Protein AF-A0A7W9YBC5-F1 (afdb_monomer)

Secondary structure (DSSP, 8-state):
--HHHHHHHHHHHHHHHHHS-GGGTTTHHHHHHHS-GGGSSS-HHHHHHHHHHHHHHHHHHHHHHHT-HHHHHH--SS-SS--SS--HHHHHHHHHHHHHHTTT--HHHHHHHHHHHHHTS--SSPPPGGGSS--GGGHHHHHHHHHHHHHHHHHHHHHHGGG-GGGSGGG----HHHHHHHHHHHHHHHH--S-HHHHHIIIIIIS--S-HHHHHTTS-TTS-HHHHHHHHHHHHHHTGGGPPPP-PPPTTTT--TTTT-GGG--TTSTTTTT-TTHHHHHHHHHHHHHHHHHHHSSS-HHHHHHHHHHHHHHHHHHHHHHHHHHHTS--

Organism: NCBI:txid1737357

Solvent-accessible surface area (backbone atoms only — not comparable to full-atom values): 18270 Å² total; per-residue (Å²): 105,54,63,69,53,46,50,50,52,34,49,42,47,28,51,48,38,53,35,38,46,63,91,82,55,46,57,42,38,66,36,42,75,32,30,32,80,91,48,32,47,31,42,64,58,53,40,36,49,53,40,48,52,33,45,49,53,34,51,27,54,47,31,38,76,76,74,38,58,78,55,18,80,72,63,67,98,66,74,87,77,82,70,95,49,69,45,70,69,58,54,34,38,44,52,32,41,52,61,39,20,68,70,50,45,58,60,54,59,54,37,45,49,30,49,54,63,50,65,80,44,97,65,96,66,81,83,52,60,71,56,54,62,73,48,90,93,43,34,68,69,44,48,61,57,45,51,57,54,45,66,69,45,47,66,62,53,57,63,57,57,58,73,47,52,72,53,17,56,88,46,64,72,68,37,54,67,44,49,54,49,45,52,48,54,53,52,49,60,74,73,44,92,63,60,64,40,60,52,36,12,45,38,31,64,32,44,22,50,39,50,66,67,63,49,56,70,71,54,62,95,85,56,60,62,66,60,44,51,49,56,10,47,55,56,27,59,79,41,50,91,68,41,60,81,90,64,80,69,54,67,45,63,66,36,49,29,44,55,31,45,59,82,42,67,38,70,91,38,85,58,39,54,69,29,81,55,46,69,60,28,51,53,40,14,53,50,22,38,51,53,30,25,74,75,66,77,31,73,41,47,40,49,55,54,48,52,52,50,53,51,52,52,51,54,51,49,54,52,52,52,52,53,53,57,58,65,65,72,80,114

pLDDT: mean 92.35, std 7.17, range [45.19, 98.19]

Foldseek 3Di:
DPPVLLVVLLVLLLLCLAADFCVLCLCVQVLLQLAALVCFLPALQRLLLVLLVLLLVLQLVLCVVQPNNVVSVVDDPDDPHRDNHHDPLSSLSSNLSSVVSNNHDDSNLLNNLQSVVPSVDDDPDDDRSNRSADDPVCNVVSCVVSVVSCVVVVVVVVVVSLVDLLQAPLNDPQAPNNVSVLVVLLVCLLPDPDDLLCSCLVPCFQSRNDHLVSSLVSDDPPDPSVVSSVSSVVVNVVVVVSRDDNDRDDVSSNHTNCQLQQSNADCVDPPNVRGPCSVVSNVSVVVSQVVSCVVQVHSRNPVVVVVVVVVVVVVVVVVVVVVVVVVVVVD

Mean predicted aligned error: 5.27 Å

Sequence (331 aa):
MDKAKIYNRINDVVRMRTVLHPRDWKDESQLMMKRWFDYRFLSPVQATMTFAEHYIAGLRRYVSRNIDIALAEKVSVIKSGVPSTRAAWYTELWRARARTDEIFVPYDLLVDFSFDFASRRKRFWTMRPGQLHASERNREAWWSLFDERVEDVLPVRMKSVADIPHYRAENYLVLPAQDHFRELMMSEIRNEHRPLAHQIADSVFVKRHLTLEQGLALAPPDADLVELAKCAKTRADDRAWETRTVIKLDRADLLPSCFGIAETIDVNRAPCDVCPIVATCRTAAIEAINITVQATGSASPVLDADRKRISTNVANFRRKVSAAATTSSDH

Radius of gyration: 24.83 Å; Cα contacts (8 Å, |Δi|>4): 364; chains: 1; bounding box: 80×50×77 Å

Structure (mmCIF, N/CA/C/O backbone):
data_AF-A0A7W9YBC5-F1
#
_entry.id   AF-A0A7W9YBC5-F1
#
loop_
_atom_site.group_PDB
_atom_site.id
_atom_site.type_symbol
_atom_site.label_atom_id
_atom_site.label_alt_id
_atom_site.label_comp_id
_atom_site.label_asym_id
_atom_site.label_entity_id
_atom_site.label_seq_id
_atom_site.pdbx_PDB_ins_code
_atom_site.Cartn_x
_atom_site.Cartn_y
_atom_site.Cartn_z
_atom_site.occupancy
_atom_site.B_iso_or_equiv
_atom_site.auth_seq_id
_atom_site.auth_comp_id
_atom_site.auth_asym_id
_atom_site.auth_atom_id
_atom_site.pdbx_PDB_model_num
ATOM 1 N N . MET A 1 1 ? 8.350 -20.475 -3.421 1.00 84.94 1 MET A N 1
ATOM 2 C CA . MET A 1 1 ? 7.748 -19.535 -2.464 1.00 84.94 1 MET A CA 1
ATOM 3 C C . MET A 1 1 ? 8.172 -19.981 -1.095 1.00 84.94 1 MET A C 1
ATOM 5 O O . MET A 1 1 ? 7.947 -21.137 -0.744 1.00 84.94 1 MET A O 1
ATOM 9 N N . ASP A 1 2 ? 8.800 -19.081 -0.367 1.00 93.81 2 ASP A N 1
ATOM 10 C CA . ASP A 1 2 ? 9.156 -19.274 1.024 1.00 93.81 2 ASP A CA 1
ATOM 11 C C . ASP A 1 2 ? 7.883 -19.499 1.858 1.00 93.81 2 ASP A C 1
ATOM 13 O O . ASP A 1 2 ? 6.988 -18.649 1.926 1.00 93.81 2 ASP A O 1
ATOM 17 N N . LYS A 1 3 ? 7.791 -20.680 2.479 1.00 94.12 3 LYS A N 1
ATOM 18 C CA . LYS A 1 3 ? 6.634 -21.076 3.288 1.00 94.12 3 LYS A CA 1
ATOM 19 C C . LYS A 1 3 ? 6.486 -20.204 4.533 1.00 94.12 3 LYS A C 1
ATOM 21 O O . LYS A 1 3 ? 5.357 -19.912 4.917 1.00 94.12 3 LYS A O 1
ATOM 26 N N . ALA A 1 4 ? 7.589 -19.755 5.136 1.00 96.12 4 ALA A N 1
ATOM 27 C CA . ALA A 1 4 ? 7.546 -18.923 6.335 1.00 96.12 4 ALA A CA 1
ATOM 28 C C . ALA A 1 4 ? 6.930 -17.550 6.030 1.00 96.12 4 ALA A C 1
ATOM 30 O O . ALA A 1 4 ? 6.108 -17.047 6.795 1.00 96.12 4 ALA A O 1
ATOM 31 N N . LYS A 1 5 ? 7.254 -16.969 4.869 1.00 96.00 5 LYS A N 1
ATOM 32 C CA . LYS A 1 5 ? 6.675 -15.693 4.421 1.00 96.00 5 LYS A CA 1
ATOM 33 C C . LYS A 1 5 ? 5.181 -15.801 4.120 1.00 96.00 5 LYS A C 1
ATOM 35 O O . LYS A 1 5 ? 4.416 -14.929 4.532 1.00 96.00 5 LYS A O 1
ATOM 40 N N . ILE A 1 6 ? 4.749 -16.881 3.461 1.00 96.19 6 ILE A N 1
ATOM 41 C CA . ILE A 1 6 ? 3.316 -17.148 3.249 1.00 96.19 6 ILE A CA 1
ATOM 42 C C . ILE A 1 6 ? 2.602 -17.287 4.597 1.00 96.19 6 ILE A C 1
ATOM 44 O O . ILE A 1 6 ? 1.574 -16.647 4.813 1.00 96.19 6 ILE A O 1
ATOM 48 N N . TYR A 1 7 ? 3.165 -18.073 5.516 1.00 96.94 7 TYR A N 1
ATOM 49 C CA . TYR A 1 7 ? 2.597 -18.267 6.847 1.00 96.94 7 TYR A CA 1
ATOM 50 C C . TYR A 1 7 ? 2.469 -16.942 7.613 1.00 96.94 7 TYR A C 1
ATOM 52 O O . TYR A 1 7 ? 1.434 -16.671 8.218 1.00 96.94 7 TYR A O 1
ATOM 60 N N . ASN A 1 8 ? 3.463 -16.055 7.514 1.00 97.00 8 ASN A N 1
ATOM 61 C CA . ASN A 1 8 ? 3.378 -14.707 8.080 1.00 97.00 8 ASN A CA 1
ATOM 62 C C . ASN A 1 8 ? 2.231 -13.888 7.469 1.00 97.00 8 ASN A C 1
ATOM 64 O O . ASN A 1 8 ? 1.486 -13.248 8.210 1.00 97.00 8 ASN A O 1
ATOM 68 N N . ARG A 1 9 ? 2.023 -13.951 6.146 1.00 96.69 9 ARG A N 1
ATOM 69 C CA . ARG A 1 9 ? 0.875 -13.287 5.504 1.00 96.69 9 ARG A CA 1
ATOM 70 C C . ARG A 1 9 ? -0.465 -13.842 5.981 1.00 96.69 9 ARG A C 1
ATOM 72 O O . ARG A 1 9 ? -1.378 -13.059 6.227 1.00 96.69 9 ARG A O 1
ATOM 79 N N . ILE A 1 10 ? -0.580 -15.157 6.148 1.00 98.00 10 ILE A N 1
ATOM 80 C CA . ILE A 1 10 ? -1.789 -15.794 6.691 1.00 98.00 10 ILE A CA 1
ATOM 81 C C . ILE A 1 10 ? -2.029 -15.328 8.132 1.00 98.00 10 ILE A C 1
ATOM 83 O O . ILE A 1 10 ? -3.141 -14.922 8.466 1.00 98.00 10 ILE A O 1
ATOM 87 N N . ASN A 1 11 ? -0.988 -15.285 8.966 1.00 97.56 11 ASN A N 1
ATOM 88 C CA . ASN A 1 11 ? -1.087 -14.791 10.341 1.00 97.56 11 ASN A CA 1
ATOM 89 C C . ASN A 1 11 ? -1.520 -13.325 10.423 1.00 97.56 11 ASN A C 1
ATOM 91 O O . ASN A 1 11 ? -2.289 -12.970 11.316 1.00 97.56 11 ASN A O 1
ATOM 95 N N . ASP A 1 12 ? -1.072 -12.473 9.502 1.00 97.44 12 ASP A N 1
ATOM 96 C CA . ASP A 1 12 ? -1.541 -11.088 9.429 1.00 97.44 12 ASP A CA 1
ATOM 97 C C . ASP A 1 12 ? -3.046 -11.020 9.130 1.00 97.44 12 ASP A C 1
ATOM 99 O O . ASP A 1 12 ? -3.769 -10.258 9.778 1.00 97.44 12 ASP A O 1
ATOM 103 N N . VAL A 1 13 ? -3.550 -11.859 8.217 1.00 97.12 13 VAL A N 1
ATOM 104 C CA . VAL A 1 13 ? -4.994 -11.961 7.945 1.00 97.12 13 VAL A CA 1
ATOM 105 C C . VAL A 1 13 ? -5.747 -12.464 9.179 1.00 97.12 13 VAL A C 1
ATOM 107 O O . VAL A 1 13 ? -6.756 -11.869 9.555 1.00 97.12 13 VAL A O 1
ATOM 110 N N . VAL A 1 14 ? -5.255 -13.505 9.855 1.00 97.50 14 VAL A N 1
ATOM 111 C CA . VAL A 1 14 ? -5.853 -14.025 11.100 1.00 97.50 14 VAL A CA 1
ATOM 112 C C . VAL A 1 14 ? -5.933 -12.927 12.165 1.00 97.50 14 VAL A C 1
ATOM 114 O O . VAL A 1 14 ? -6.991 -12.701 12.763 1.00 97.50 14 VAL A O 1
ATOM 117 N N . ARG A 1 15 ? -4.839 -12.182 12.374 1.00 96.38 15 ARG A N 1
ATOM 118 C CA . ARG A 1 15 ? -4.784 -11.062 13.328 1.00 96.38 15 ARG A CA 1
ATOM 119 C C . ARG A 1 15 ? -5.798 -9.981 12.976 1.00 96.38 15 ARG A C 1
ATOM 121 O O . ARG A 1 15 ? -6.577 -9.583 13.839 1.00 96.38 15 ARG A O 1
ATOM 128 N N . MET A 1 16 ? -5.836 -9.556 11.713 1.00 96.06 16 MET A N 1
ATOM 129 C CA . MET A 1 16 ? -6.810 -8.589 11.205 1.00 96.06 16 MET A CA 1
ATOM 130 C C . MET A 1 16 ? -8.251 -9.039 11.488 1.00 96.06 16 MET A C 1
ATOM 132 O O . MET A 1 16 ? -9.019 -8.282 12.087 1.00 96.06 16 MET A O 1
ATOM 136 N N . ARG A 1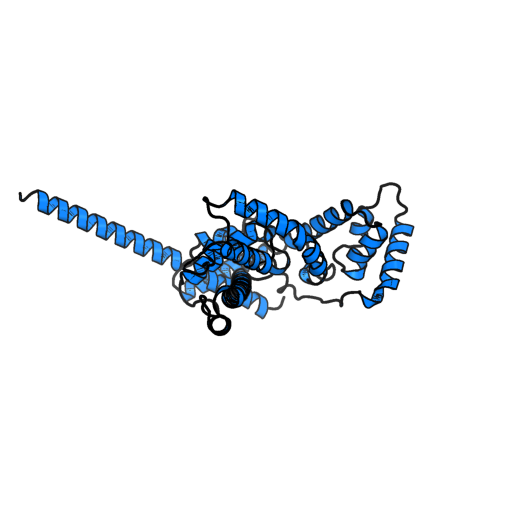 17 ? -8.612 -10.278 11.121 1.00 95.06 17 ARG A N 1
ATOM 137 C CA . ARG A 1 17 ? -9.961 -10.846 11.326 1.00 95.06 17 ARG A CA 1
ATOM 138 C C . ARG A 1 17 ? -10.356 -10.919 12.801 1.00 95.06 17 ARG A C 1
ATOM 140 O O . ARG A 1 17 ? -11.531 -10.769 13.131 1.00 95.06 17 ARG A O 1
ATOM 147 N N . THR A 1 18 ? -9.381 -11.132 13.681 1.00 96.19 18 THR A N 1
ATOM 148 C CA . THR A 1 18 ? -9.601 -11.264 15.127 1.00 96.19 18 THR A CA 1
ATOM 149 C C . THR A 1 18 ? -9.896 -9.923 15.800 1.00 96.19 18 THR A C 1
ATOM 151 O O . THR A 1 18 ? -10.679 -9.876 16.749 1.00 96.19 18 THR A O 1
ATOM 154 N N . VAL A 1 19 ? -9.299 -8.820 15.329 1.00 96.31 19 VAL A N 1
ATOM 155 C CA . VAL A 1 19 ? -9.350 -7.525 16.041 1.00 96.31 19 VAL A CA 1
ATOM 156 C C . VAL A 1 19 ? -10.159 -6.439 15.340 1.00 96.31 19 VAL A C 1
ATOM 158 O O . VAL A 1 19 ? -10.497 -5.435 15.975 1.00 96.31 19 VAL A O 1
ATOM 161 N N . LEU A 1 20 ? -10.524 -6.633 14.070 1.00 96.75 20 LEU A N 1
ATOM 162 C CA . LEU A 1 20 ? -11.303 -5.676 13.283 1.00 96.75 20 LEU A CA 1
ATOM 163 C C . LEU A 1 20 ? -12.645 -6.242 12.831 1.00 96.75 20 LEU A C 1
ATOM 165 O O . LEU A 1 20 ? -12.814 -7.434 12.583 1.00 96.75 20 LEU A O 1
ATOM 169 N N . HIS A 1 21 ? -13.615 -5.344 12.681 1.00 95.50 21 HIS A N 1
ATOM 170 C CA . HIS A 1 21 ? -14.920 -5.695 12.144 1.00 95.50 21 HIS A CA 1
ATOM 171 C C . HIS A 1 21 ? -14.827 -5.848 10.610 1.00 95.50 21 HIS A C 1
ATOM 173 O O . HIS A 1 21 ? -14.196 -5.001 9.983 1.00 95.50 21 HIS A O 1
ATOM 179 N N . PRO A 1 22 ? -15.506 -6.827 9.973 1.00 94.19 22 PRO A N 1
ATOM 180 C CA . PRO A 1 22 ? -15.455 -7.047 8.518 1.00 94.19 22 PRO A CA 1
ATOM 181 C C . PRO A 1 22 ? -15.684 -5.807 7.660 1.00 94.19 22 PRO A C 1
ATOM 183 O O . PRO A 1 22 ? -14.977 -5.569 6.691 1.00 94.19 22 PRO A O 1
ATOM 186 N N . ARG A 1 23 ? -16.624 -4.953 8.074 1.00 93.94 23 ARG A N 1
ATOM 187 C CA . ARG A 1 23 ? -16.874 -3.643 7.448 1.00 93.94 23 ARG A CA 1
ATOM 188 C C . ARG A 1 23 ? -15.634 -2.758 7.257 1.00 93.94 23 ARG A C 1
ATOM 190 O O . ARG A 1 23 ? -15.691 -1.876 6.418 1.00 93.94 23 ARG A O 1
ATOM 197 N N . ASP A 1 24 ? -14.597 -2.926 8.078 1.00 94.88 24 ASP A N 1
ATOM 198 C CA . ASP A 1 24 ? -13.401 -2.084 8.054 1.00 94.88 24 ASP A CA 1
ATOM 199 C C . ASP A 1 24 ? -12.337 -2.621 7.072 1.00 94.88 24 ASP A C 1
ATOM 201 O O . ASP A 1 24 ? -11.450 -1.868 6.688 1.00 94.88 24 ASP A O 1
ATOM 205 N N . TRP A 1 25 ? -12.414 -3.889 6.644 1.00 92.75 25 TRP A N 1
ATOM 206 C CA . TRP A 1 25 ? -11.407 -4.522 5.773 1.00 92.75 25 TRP A CA 1
ATOM 207 C C . TRP A 1 25 ? -11.970 -5.234 4.530 1.00 92.75 25 TRP A C 1
ATOM 209 O O . TRP A 1 25 ? -11.203 -5.690 3.686 1.00 92.75 25 TRP A O 1
ATOM 219 N N . LYS A 1 26 ? -13.297 -5.301 4.365 1.00 90.12 26 LYS A N 1
ATOM 220 C CA . LYS A 1 26 ? -13.968 -5.923 3.203 1.00 90.12 26 LYS A CA 1
ATOM 221 C C . LYS A 1 26 ? -13.623 -5.296 1.842 1.00 90.12 26 LYS A C 1
ATOM 223 O O . LYS A 1 26 ? -13.859 -5.926 0.821 1.00 90.12 26 LYS A O 1
ATOM 228 N N . ASP A 1 27 ? -13.072 -4.082 1.834 1.00 89.50 27 ASP A N 1
ATOM 229 C CA . ASP A 1 27 ? -12.756 -3.326 0.616 1.00 89.50 27 ASP A CA 1
ATOM 230 C C . ASP A 1 27 ? -11.240 -3.300 0.312 1.00 89.50 27 ASP A C 1
ATOM 232 O O . ASP A 1 27 ? -10.800 -2.627 -0.619 1.00 89.50 27 ASP A O 1
ATOM 236 N N . GLU A 1 28 ? -10.411 -4.054 1.051 1.00 92.38 28 GLU A N 1
ATOM 237 C CA . GLU A 1 28 ? -8.943 -4.049 0.884 1.00 92.38 28 GLU A CA 1
ATOM 238 C C . GLU A 1 28 ? -8.472 -4.452 -0.530 1.00 92.38 28 GLU A C 1
ATOM 240 O O . GLU A 1 28 ? -7.445 -3.949 -0.991 1.00 92.38 28 GLU A O 1
ATOM 245 N N . SER A 1 29 ? -9.207 -5.300 -1.268 1.00 87.50 29 SER A N 1
ATOM 246 C CA . SER A 1 29 ? -8.859 -5.598 -2.673 1.00 87.50 29 SER A CA 1
ATOM 247 C C . SER A 1 29 ? -9.030 -4.400 -3.595 1.00 87.50 29 SER A C 1
ATOM 249 O O . SER A 1 29 ? -8.245 -4.239 -4.524 1.00 87.50 29 SER A O 1
ATOM 251 N N . GLN A 1 30 ? -10.005 -3.533 -3.325 1.00 88.25 30 GLN A N 1
ATOM 252 C CA . GLN A 1 30 ? -10.228 -2.322 -4.110 1.00 88.25 30 GLN A CA 1
ATOM 253 C C . GLN A 1 30 ? -9.191 -1.243 -3.765 1.00 88.25 30 GLN A C 1
ATOM 255 O O . GLN A 1 30 ? -8.765 -0.490 -4.641 1.00 88.25 30 GLN A O 1
ATOM 260 N N . LEU A 1 31 ? -8.725 -1.202 -2.510 1.00 92.62 31 LEU A N 1
ATOM 261 C CA . LEU A 1 31 ? -7.652 -0.298 -2.082 1.00 92.62 31 LEU A CA 1
ATOM 262 C C . LEU A 1 31 ? -6.293 -0.658 -2.691 1.00 92.62 31 LEU A C 1
ATOM 264 O O . LEU A 1 31 ? -5.471 0.232 -2.881 1.00 92.62 31 LEU A O 1
ATOM 268 N N . MET A 1 32 ? -6.065 -1.925 -3.051 1.00 91.19 32 MET A N 1
ATOM 269 C CA . MET A 1 32 ? -4.818 -2.399 -3.670 1.00 91.19 32 MET A CA 1
ATOM 270 C C . MET A 1 32 ? -4.319 -1.492 -4.797 1.00 91.19 32 MET A C 1
ATOM 272 O O . MET A 1 32 ? -3.157 -1.091 -4.820 1.00 91.19 32 MET A O 1
ATOM 276 N N . MET A 1 33 ? -5.216 -1.158 -5.722 1.00 90.62 33 MET A N 1
ATOM 277 C CA . MET A 1 33 ? -4.871 -0.407 -6.927 1.00 9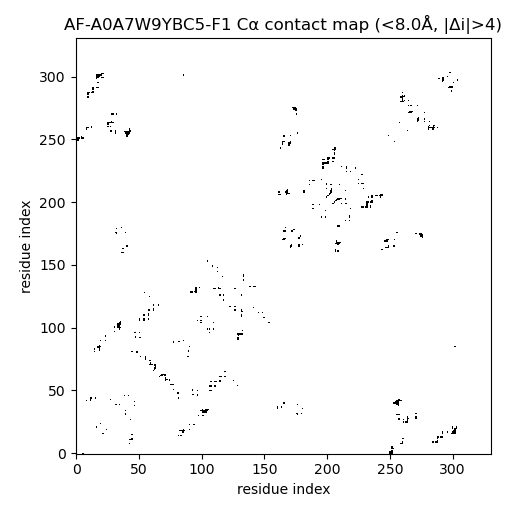0.62 33 MET A CA 1
ATOM 278 C C . MET A 1 33 ? -4.767 1.097 -6.675 1.00 90.62 33 MET A C 1
ATOM 280 O O . MET A 1 33 ? -4.072 1.788 -7.416 1.00 90.62 33 MET A O 1
ATOM 284 N N . LYS A 1 34 ? -5.418 1.586 -5.615 1.00 94.25 34 LYS A N 1
ATOM 285 C CA . LYS A 1 34 ? -5.412 2.997 -5.209 1.00 94.25 34 LYS A CA 1
ATOM 286 C C . LYS A 1 34 ? -4.276 3.334 -4.255 1.00 94.25 34 LYS A C 1
ATOM 288 O O . LYS A 1 34 ? -3.913 4.489 -4.126 1.00 94.25 34 LYS A O 1
ATOM 293 N N . ARG A 1 35 ? -3.680 2.334 -3.611 1.00 94.81 35 ARG A N 1
ATOM 294 C CA . ARG A 1 35 ? -2.586 2.522 -2.666 1.00 94.81 35 ARG A CA 1
ATOM 295 C C . ARG A 1 35 ? -1.303 2.970 -3.366 1.00 94.81 35 ARG A C 1
ATOM 297 O O . ARG A 1 35 ? -0.989 2.509 -4.469 1.00 94.81 35 ARG A O 1
ATOM 304 N N . TRP A 1 36 ? -0.539 3.824 -2.685 1.00 95.19 36 TRP A N 1
ATOM 305 C CA . TRP A 1 36 ? 0.795 4.233 -3.119 1.00 95.19 36 TRP A CA 1
ATOM 306 C C . TRP A 1 36 ? 1.730 3.028 -3.312 1.00 95.19 36 TRP A C 1
ATOM 308 O O . TRP A 1 36 ? 1.626 2.013 -2.615 1.00 95.19 36 TRP A O 1
ATOM 318 N N . PHE A 1 37 ? 2.643 3.131 -4.277 1.00 94.94 37 PHE A N 1
ATOM 319 C CA . PHE A 1 37 ? 3.416 2.001 -4.797 1.00 94.94 37 PHE A CA 1
ATOM 320 C C . PHE A 1 37 ? 4.204 1.222 -3.741 1.00 94.94 37 PHE A C 1
ATOM 322 O O . PHE A 1 37 ? 4.214 -0.011 -3.805 1.00 94.94 37 PHE A O 1
ATOM 329 N N . ASP A 1 38 ? 4.790 1.919 -2.764 1.00 93.38 38 ASP A N 1
ATOM 330 C CA . ASP A 1 38 ? 5.599 1.334 -1.682 1.00 93.38 38 ASP A CA 1
ATOM 331 C C . ASP A 1 38 ? 4.824 0.321 -0.833 1.00 93.38 38 ASP A C 1
ATOM 333 O O . ASP A 1 38 ? 5.391 -0.603 -0.254 1.00 93.38 38 ASP A O 1
ATOM 337 N N . TYR A 1 39 ? 3.505 0.476 -0.765 1.00 95.69 39 TYR A N 1
ATOM 338 C CA . TYR A 1 39 ? 2.682 -0.223 0.211 1.00 95.69 39 TYR A CA 1
ATOM 339 C C . TYR A 1 39 ? 1.806 -1.323 -0.417 1.00 95.69 39 TYR A C 1
ATOM 341 O O . TYR A 1 39 ? 1.060 -2.003 0.297 1.00 95.69 39 TYR A O 1
ATOM 349 N N . ARG A 1 40 ? 1.863 -1.521 -1.746 1.00 95.94 40 ARG A N 1
ATOM 350 C CA . ARG A 1 40 ? 1.024 -2.505 -2.467 1.00 95.94 40 ARG A CA 1
ATOM 351 C C . ARG A 1 40 ? 1.393 -3.962 -2.173 1.00 95.94 40 ARG A C 1
ATOM 353 O O . ARG A 1 40 ? 0.538 -4.834 -2.290 1.00 95.94 40 ARG A O 1
ATOM 360 N N . PHE A 1 41 ? 2.622 -4.231 -1.739 1.00 96.69 41 PHE A N 1
ATOM 361 C CA . PHE A 1 41 ? 3.095 -5.586 -1.408 1.00 96.69 41 PHE A CA 1
ATOM 362 C C . PHE A 1 41 ? 3.194 -5.856 0.102 1.00 96.69 41 PHE A C 1
ATOM 364 O O . PHE A 1 41 ? 3.399 -6.994 0.526 1.00 96.69 41 PHE A O 1
ATOM 371 N N . LEU A 1 42 ? 2.946 -4.838 0.932 1.00 97.00 42 LEU A N 1
ATOM 372 C CA . LEU A 1 42 ? 2.785 -4.991 2.379 1.00 97.00 42 LEU A CA 1
ATOM 373 C C . LEU A 1 42 ? 1.439 -5.636 2.696 1.00 97.00 42 LEU A C 1
ATOM 375 O O . LEU A 1 42 ? 0.445 -5.321 2.046 1.00 97.00 42 LEU A O 1
ATOM 379 N N . SER A 1 43 ? 1.346 -6.475 3.727 1.00 97.19 43 SER A N 1
ATOM 380 C CA . SER A 1 43 ? 0.037 -6.886 4.254 1.00 97.19 43 SER A CA 1
ATOM 381 C C . SER A 1 43 ? -0.756 -5.676 4.762 1.00 97.19 43 SER A C 1
ATOM 383 O O . SER A 1 43 ? -0.157 -4.653 5.090 1.00 97.19 43 SER A O 1
ATOM 385 N N . PRO A 1 44 ? -2.094 -5.731 4.857 1.00 96.88 44 PRO A N 1
ATOM 386 C CA . PRO A 1 44 ? -2.867 -4.588 5.339 1.00 96.88 44 PRO A CA 1
ATOM 387 C C . PRO A 1 44 ? -2.527 -4.249 6.797 1.00 96.88 44 PRO A C 1
ATOM 389 O O . PRO A 1 44 ? -2.564 -3.087 7.205 1.00 96.88 44 PRO A O 1
ATOM 392 N N . VAL A 1 45 ? -2.121 -5.263 7.570 1.00 97.31 45 VAL A N 1
ATOM 393 C CA . VAL A 1 45 ? -1.563 -5.104 8.913 1.00 97.31 45 VAL A CA 1
ATOM 394 C C . VAL A 1 45 ? -0.250 -4.327 8.857 1.00 97.31 45 VAL A C 1
ATOM 396 O O . VAL A 1 45 ? -0.143 -3.301 9.524 1.00 97.31 45 VAL A O 1
ATOM 399 N N . GLN A 1 46 ? 0.711 -4.764 8.038 1.00 97.44 46 GLN A N 1
ATOM 400 C CA . GLN A 1 46 ? 1.992 -4.075 7.856 1.00 97.44 46 GLN A CA 1
ATOM 401 C C . GLN A 1 46 ? 1.787 -2.637 7.371 1.00 97.44 46 GLN A C 1
ATOM 403 O O . GLN A 1 46 ? 2.293 -1.716 7.997 1.00 97.44 46 GLN A O 1
ATOM 408 N N . ALA A 1 47 ? 0.961 -2.425 6.345 1.00 97.50 47 ALA A N 1
ATOM 409 C CA . ALA A 1 47 ? 0.625 -1.103 5.821 1.00 97.50 47 ALA A CA 1
ATOM 410 C C . ALA A 1 47 ? 0.012 -0.189 6.896 1.00 97.50 47 ALA A C 1
ATOM 412 O O . ALA A 1 47 ? 0.345 0.991 6.972 1.00 97.50 47 ALA A O 1
ATOM 413 N N . THR A 1 48 ? -0.847 -0.730 7.765 1.00 97.75 48 THR A N 1
ATOM 414 C CA . THR A 1 48 ? -1.422 0.025 8.888 1.00 97.75 48 THR A CA 1
ATOM 415 C C . THR A 1 48 ? -0.370 0.373 9.943 1.00 97.75 48 THR A C 1
ATOM 417 O O . THR A 1 48 ? -0.408 1.473 10.493 1.00 97.75 48 THR A O 1
ATOM 420 N N . MET A 1 49 ? 0.592 -0.514 10.211 1.00 96.81 49 MET A N 1
ATOM 421 C CA . MET A 1 49 ? 1.694 -0.215 11.131 1.00 96.81 49 MET A CA 1
ATOM 422 C C . MET A 1 49 ? 2.679 0.802 10.541 1.00 96.81 49 MET A C 1
ATOM 424 O O . MET A 1 49 ? 3.056 1.735 11.241 1.00 96.81 49 MET A O 1
ATOM 428 N N . THR A 1 50 ? 2.996 0.714 9.248 1.00 97.06 50 THR A N 1
ATOM 429 C CA . THR A 1 50 ? 3.783 1.730 8.531 1.00 97.06 50 THR A CA 1
ATOM 430 C C . THR A 1 50 ? 3.088 3.094 8.572 1.00 97.06 50 THR A C 1
ATOM 432 O O . THR A 1 50 ? 3.715 4.113 8.853 1.00 97.06 50 THR A O 1
ATOM 435 N N . PHE A 1 51 ? 1.766 3.140 8.379 1.00 97.75 51 PHE A N 1
ATOM 436 C CA . PHE A 1 51 ? 0.998 4.375 8.556 1.00 97.75 51 PHE A CA 1
ATOM 437 C C . PHE A 1 51 ? 1.094 4.916 9.991 1.00 97.75 51 PHE A C 1
ATOM 439 O O . PHE A 1 51 ? 1.254 6.120 10.193 1.00 97.75 51 PHE A O 1
ATOM 446 N N . ALA A 1 52 ? 1.032 4.038 10.997 1.00 97.00 52 ALA A N 1
ATOM 447 C CA . ALA A 1 52 ? 1.176 4.421 12.399 1.00 97.00 52 ALA A CA 1
ATOM 448 C C . ALA A 1 52 ? 2.555 5.030 12.702 1.00 97.00 52 ALA A C 1
ATOM 450 O O . ALA A 1 52 ? 2.631 6.022 13.427 1.00 97.00 52 ALA A O 1
ATOM 451 N N . GLU A 1 53 ? 3.627 4.481 12.126 1.00 96.12 53 GLU A N 1
ATOM 452 C CA . GLU A 1 53 ? 4.990 5.016 12.241 1.00 96.12 53 GLU A CA 1
ATOM 453 C C . GLU A 1 53 ? 5.084 6.431 11.663 1.00 96.12 53 GLU A C 1
ATOM 455 O O . GLU A 1 53 ? 5.561 7.344 12.343 1.00 96.12 53 GLU A O 1
ATOM 460 N N . HIS A 1 54 ? 4.553 6.646 10.454 1.00 96.94 54 HIS A N 1
ATOM 461 C CA . HIS A 1 54 ? 4.504 7.976 9.845 1.00 96.94 54 HIS A CA 1
ATOM 462 C C . HIS A 1 54 ? 3.674 8.956 10.674 1.00 96.94 54 HIS A C 1
ATOM 464 O O . HIS A 1 54 ? 4.124 10.078 10.912 1.00 96.94 54 HIS A O 1
ATOM 470 N N . TYR A 1 55 ? 2.511 8.531 11.176 1.00 97.12 55 TYR A N 1
ATOM 471 C CA . TYR A 1 55 ? 1.680 9.351 12.054 1.00 97.12 55 TYR A CA 1
ATOM 472 C C . TYR A 1 55 ? 2.414 9.752 13.338 1.00 97.12 55 TYR A C 1
ATOM 474 O O . TYR A 1 55 ? 2.404 10.929 13.695 1.00 97.12 55 TYR A O 1
ATOM 482 N N . ILE A 1 56 ? 3.073 8.809 14.024 1.00 95.25 56 ILE A N 1
ATOM 483 C CA . ILE A 1 56 ? 3.845 9.105 15.240 1.00 95.25 56 ILE A CA 1
ATOM 484 C C . ILE A 1 56 ? 4.972 10.084 14.909 1.00 95.25 56 ILE A C 1
ATOM 486 O O . ILE A 1 56 ? 5.141 11.076 15.615 1.00 95.25 56 ILE A O 1
ATOM 490 N N . ALA A 1 57 ? 5.712 9.858 13.822 1.00 95.19 57 ALA A N 1
ATOM 491 C CA . ALA A 1 57 ? 6.790 10.749 13.410 1.00 95.19 57 ALA A CA 1
ATOM 492 C C . ALA A 1 57 ? 6.286 12.177 13.123 1.00 95.19 57 ALA A C 1
ATOM 494 O O . ALA A 1 57 ? 6.877 13.145 13.606 1.00 95.19 57 ALA A O 1
ATOM 495 N N . GLY A 1 58 ? 5.170 12.318 12.403 1.00 95.44 58 GLY A N 1
ATOM 496 C CA . GLY A 1 58 ? 4.539 13.612 12.133 1.00 95.44 58 GLY A CA 1
ATOM 497 C C . GLY A 1 58 ? 4.011 14.295 13.393 1.00 95.44 58 GLY A C 1
ATOM 498 O O . GLY A 1 58 ? 4.242 15.486 13.593 1.00 95.44 58 GLY A O 1
ATOM 499 N N . LEU A 1 59 ? 3.392 13.535 14.300 1.00 94.94 59 LEU A N 1
ATOM 500 C CA . LEU A 1 59 ? 2.926 14.043 15.588 1.00 94.94 59 LEU A CA 1
ATOM 501 C C . LEU A 1 59 ? 4.089 14.582 16.427 1.00 94.94 59 LEU A C 1
ATOM 503 O O . LEU A 1 59 ? 3.987 15.674 16.982 1.00 94.94 59 LEU A O 1
ATOM 507 N N . ARG A 1 60 ? 5.210 13.858 16.488 1.00 94.75 60 ARG A N 1
ATOM 508 C CA . ARG A 1 60 ? 6.414 14.312 17.197 1.00 94.75 60 ARG A CA 1
ATOM 509 C C . ARG A 1 60 ? 6.980 15.591 16.587 1.00 94.75 60 ARG A C 1
ATOM 511 O O . ARG A 1 60 ? 7.261 16.531 17.325 1.00 94.75 60 ARG A O 1
ATOM 518 N N . ARG A 1 61 ? 7.073 15.676 15.252 1.00 94.62 61 ARG A N 1
ATOM 519 C CA . ARG A 1 61 ? 7.480 16.912 14.555 1.00 94.62 61 ARG A CA 1
ATOM 520 C C . ARG A 1 61 ? 6.551 18.080 14.884 1.00 94.62 61 ARG A C 1
ATOM 522 O O . ARG A 1 61 ? 7.029 19.172 15.177 1.00 94.62 61 ARG A O 1
ATOM 529 N N . TYR A 1 62 ? 5.239 17.851 14.868 1.00 93.81 62 TYR A N 1
ATOM 530 C CA . TYR A 1 62 ? 4.245 18.868 15.199 1.00 93.81 62 TYR A CA 1
ATOM 531 C C . TYR A 1 62 ? 4.398 19.371 16.637 1.00 93.81 62 TYR A C 1
ATOM 533 O O . TYR A 1 62 ? 4.465 20.581 16.852 1.00 93.81 62 TYR A O 1
ATOM 541 N N . VAL A 1 63 ? 4.480 18.456 17.609 1.00 93.12 63 VAL A N 1
ATOM 542 C CA . VAL A 1 63 ? 4.625 18.786 19.036 1.00 93.12 63 VAL A CA 1
ATOM 543 C C . VAL A 1 63 ? 5.934 19.531 19.278 1.00 93.12 63 VAL A C 1
ATOM 545 O O . VAL A 1 63 ? 5.920 20.560 19.943 1.00 93.12 63 VAL A O 1
ATOM 548 N N . SER A 1 64 ? 7.034 19.078 18.673 1.00 92.94 64 SER A N 1
ATOM 549 C CA . SER A 1 64 ? 8.344 19.721 18.805 1.00 92.94 64 SER A CA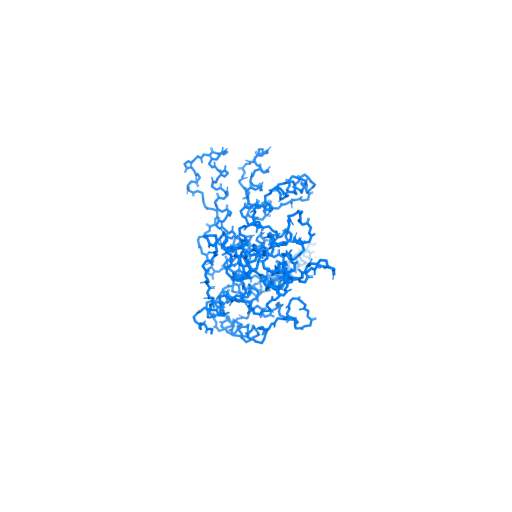 1
ATOM 550 C C . SER A 1 64 ? 8.348 21.162 18.289 1.00 92.94 64 SER A C 1
ATOM 552 O O . SER A 1 64 ? 8.947 22.026 18.920 1.00 92.94 64 SER A O 1
ATOM 554 N N . ARG A 1 65 ? 7.666 21.437 17.169 1.00 91.38 65 ARG A N 1
ATOM 555 C CA . ARG A 1 65 ? 7.637 22.774 16.550 1.00 91.38 65 ARG A CA 1
ATOM 556 C C . ARG A 1 65 ? 6.650 23.741 17.201 1.00 91.38 65 ARG A C 1
ATOM 558 O O . ARG A 1 65 ? 6.905 24.937 17.198 1.00 91.38 65 ARG A O 1
ATOM 565 N N . ASN A 1 66 ? 5.515 23.243 17.692 1.00 89.19 66 ASN A N 1
ATOM 566 C CA . ASN A 1 66 ? 4.379 24.092 18.076 1.00 89.19 66 ASN A CA 1
ATOM 567 C C . ASN A 1 66 ? 4.050 24.067 19.573 1.00 89.19 66 ASN A C 1
ATOM 569 O O . ASN A 1 66 ? 3.239 24.876 20.017 1.00 89.19 66 ASN A O 1
ATOM 573 N N . ILE A 1 67 ? 4.594 23.112 20.332 1.00 88.25 67 ILE A N 1
ATOM 574 C CA . ILE A 1 67 ? 4.249 22.911 21.743 1.00 88.25 67 ILE A CA 1
ATOM 575 C C . ILE A 1 67 ? 5.519 22.879 22.593 1.00 88.25 67 ILE A C 1
ATOM 577 O O . ILE A 1 67 ? 5.795 23.843 23.297 1.00 88.25 67 ILE A O 1
ATOM 581 N N . ASP A 1 68 ? 6.269 21.776 22.551 1.00 90.06 68 ASP A N 1
ATOM 582 C CA . ASP A 1 68 ? 7.430 21.545 23.411 1.00 90.06 68 ASP A CA 1
ATOM 583 C C . ASP A 1 68 ? 8.308 20.412 22.842 1.00 90.06 68 ASP A C 1
ATOM 585 O O . ASP A 1 68 ? 7.821 19.334 22.482 1.00 90.06 68 ASP A O 1
ATOM 589 N N . ILE A 1 69 ? 9.619 20.657 22.768 1.00 90.69 69 ILE A N 1
ATOM 590 C CA . ILE A 1 69 ? 10.611 19.715 22.231 1.00 90.69 69 ILE A CA 1
ATOM 591 C C . ILE A 1 69 ? 10.773 18.482 23.133 1.00 90.69 69 ILE A C 1
ATOM 593 O O . ILE A 1 69 ? 10.770 17.359 22.634 1.00 90.69 69 ILE A O 1
ATOM 597 N N . ALA A 1 70 ? 10.867 18.660 24.451 1.00 90.31 70 ALA A N 1
ATOM 598 C CA . ALA A 1 70 ? 11.026 17.565 25.407 1.00 90.31 70 ALA A CA 1
ATOM 599 C C . ALA A 1 70 ? 9.756 16.706 25.513 1.00 90.31 70 ALA A C 1
ATOM 601 O O . ALA A 1 70 ? 9.825 15.493 25.738 1.00 90.31 70 ALA A O 1
ATOM 602 N N . LEU A 1 71 ? 8.579 17.311 25.324 1.00 90.06 71 LEU A N 1
ATOM 603 C CA . LEU A 1 71 ? 7.324 16.567 25.254 1.00 90.06 71 LEU A CA 1
ATOM 604 C C . LEU A 1 71 ? 7.261 15.684 24.002 1.00 90.06 71 LEU A C 1
ATOM 606 O O . LEU A 1 71 ? 6.760 14.561 24.079 1.00 90.06 71 LEU A O 1
ATOM 610 N N . ALA A 1 72 ? 7.784 16.154 22.866 1.00 90.44 72 ALA A N 1
ATOM 611 C CA . ALA A 1 72 ? 7.716 15.439 21.594 1.00 90.44 72 ALA A CA 1
ATOM 612 C C . ALA A 1 72 ? 8.295 14.017 21.674 1.00 90.44 72 ALA A C 1
ATOM 614 O O . ALA A 1 72 ? 7.703 13.088 21.132 1.00 90.44 72 ALA A O 1
ATOM 615 N N . GLU A 1 73 ? 9.391 13.808 22.402 1.00 88.56 73 GLU A N 1
ATOM 616 C CA . GLU A 1 73 ? 10.001 12.478 22.553 1.00 88.56 73 GLU A CA 1
ATOM 617 C C . GLU A 1 73 ? 9.084 11.482 23.282 1.00 88.56 73 GLU A C 1
ATOM 619 O O . GLU A 1 73 ? 9.064 10.288 22.969 1.00 88.56 73 GLU A O 1
ATOM 624 N N . LYS A 1 74 ? 8.269 11.984 24.217 1.00 87.19 74 LYS A N 1
ATOM 625 C CA . LYS A 1 74 ? 7.390 11.187 25.087 1.00 87.19 74 LYS A CA 1
ATOM 626 C C . LYS A 1 74 ? 5.995 10.977 24.507 1.00 87.19 74 LYS A C 1
ATOM 628 O O . LYS A 1 74 ? 5.265 10.101 24.972 1.00 87.19 74 LYS A O 1
ATOM 633 N N . VAL A 1 75 ? 5.597 11.760 23.504 1.00 85.88 75 VAL A N 1
ATOM 634 C CA . VAL A 1 75 ? 4.266 11.642 22.905 1.00 85.88 75 VAL A CA 1
ATOM 635 C C . VAL A 1 75 ? 4.170 10.351 22.095 1.00 85.88 75 VAL A C 1
ATOM 637 O O . VAL A 1 75 ? 4.813 10.183 21.058 1.00 85.88 75 VAL A O 1
ATOM 640 N N . SER A 1 76 ? 3.304 9.452 22.564 1.00 79.19 76 SER A N 1
ATOM 641 C CA . SER A 1 76 ? 2.798 8.320 21.794 1.00 79.19 76 SER A CA 1
ATOM 642 C C . SER A 1 76 ? 1.318 8.118 22.095 1.00 79.19 76 SER A C 1
ATOM 644 O O . SER A 1 76 ? 0.938 7.724 23.194 1.00 79.19 76 SER A O 1
ATOM 646 N N . VAL A 1 77 ? 0.465 8.396 21.109 1.00 77.00 77 VAL A N 1
ATOM 647 C CA . VAL A 1 77 ? -0.995 8.180 21.206 1.00 77.00 77 VAL A CA 1
ATOM 648 C C . VAL A 1 77 ? -1.368 6.751 20.781 1.00 77.00 77 VAL A C 1
ATOM 650 O O . VAL A 1 77 ? -2.490 6.290 20.985 1.00 77.00 77 VAL A O 1
ATOM 653 N N . ILE A 1 78 ? -0.409 6.027 20.206 1.00 81.69 78 ILE A N 1
ATOM 654 C CA . ILE A 1 78 ? -0.573 4.693 19.638 1.00 81.69 78 ILE A CA 1
ATOM 655 C C . ILE A 1 78 ? 0.299 3.717 20.423 1.00 81.69 78 ILE A C 1
ATOM 657 O O . ILE A 1 78 ? 1.433 4.032 20.789 1.00 81.69 78 ILE A O 1
ATOM 661 N N . LYS A 1 79 ? -0.244 2.532 20.709 1.00 83.12 79 LYS A N 1
ATOM 662 C CA . LYS A 1 79 ? 0.524 1.445 21.326 1.00 83.12 79 LYS A CA 1
ATOM 663 C C . LYS A 1 79 ? 1.351 0.738 20.256 1.00 83.12 79 LYS A C 1
ATOM 665 O O . LYS A 1 79 ? 0.935 0.666 19.103 1.00 83.12 79 LYS A O 1
ATOM 670 N N . SER A 1 80 ? 2.510 0.213 20.637 1.00 82.56 80 SER A N 1
ATOM 671 C CA . SER A 1 80 ? 3.348 -0.556 19.722 1.00 82.56 80 SER A CA 1
ATOM 672 C C . SER A 1 80 ? 2.674 -1.871 19.318 1.00 82.56 80 SER A C 1
ATOM 674 O O . SER A 1 80 ? 2.017 -2.533 20.124 1.00 82.56 80 SER A O 1
ATOM 676 N N . GLY A 1 81 ? 2.875 -2.254 18.056 1.00 88.25 81 GLY A N 1
ATOM 677 C CA . GLY A 1 81 ? 2.408 -3.525 17.507 1.00 88.25 81 GLY A CA 1
ATOM 678 C C . GLY A 1 81 ? 0.903 -3.604 17.249 1.00 88.25 81 GLY A C 1
ATOM 679 O O . GLY A 1 81 ? 0.149 -2.651 17.420 1.00 88.25 81 GLY A O 1
ATOM 680 N N . VAL A 1 82 ? 0.469 -4.781 16.805 1.00 91.38 82 VAL A N 1
ATOM 681 C CA . VAL A 1 82 ? -0.944 -5.096 16.568 1.00 91.38 82 VAL A CA 1
ATOM 682 C C . VAL A 1 82 ? -1.570 -5.505 17.901 1.00 91.38 82 VAL A C 1
ATOM 684 O O . VAL A 1 82 ? -0.989 -6.340 18.599 1.00 91.38 82 VAL A O 1
ATOM 687 N N . PRO A 1 83 ? -2.732 -4.954 18.291 1.00 94.12 83 PRO A N 1
ATOM 688 C CA . PRO A 1 83 ? -3.360 -5.341 19.547 1.00 94.12 83 PRO A CA 1
ATOM 689 C C . PRO A 1 83 ? -3.802 -6.814 19.505 1.00 94.12 83 PRO A C 1
ATOM 691 O O . PRO A 1 83 ? -4.123 -7.341 18.446 1.00 94.12 83 PRO A O 1
ATOM 694 N N . SER A 1 84 ? -3.852 -7.479 20.662 1.00 90.56 84 SER A N 1
ATOM 695 C CA . SER A 1 84 ? -4.364 -8.857 20.783 1.00 90.56 84 SER A CA 1
ATOM 696 C C . SER A 1 84 ? -5.894 -8.936 20.790 1.00 90.56 84 SER A C 1
ATOM 698 O O . SER A 1 84 ? -6.475 -9.991 20.559 1.00 90.56 84 SER A O 1
ATOM 700 N N . THR A 1 85 ? -6.554 -7.814 21.069 1.00 91.44 85 THR A N 1
ATOM 701 C CA . THR A 1 85 ? -8.011 -7.672 21.121 1.00 91.44 85 THR A CA 1
ATOM 702 C C . THR A 1 85 ? -8.429 -6.407 20.384 1.00 91.44 85 THR A C 1
ATOM 704 O O . THR A 1 85 ? -7.604 -5.555 20.047 1.00 91.44 85 THR A O 1
ATOM 707 N N . ARG A 1 86 ? -9.729 -6.257 20.119 1.00 93.25 86 ARG A N 1
ATOM 708 C CA . ARG A 1 86 ? -10.256 -5.062 19.458 1.00 93.25 86 ARG A CA 1
ATOM 709 C C . ARG A 1 86 ? -9.866 -3.796 20.225 1.00 93.25 86 ARG A C 1
ATOM 711 O O . ARG A 1 86 ? -10.247 -3.618 21.379 1.00 93.25 86 ARG A O 1
ATOM 718 N N . ALA A 1 87 ? -9.197 -2.872 19.539 1.00 94.44 87 ALA A N 1
ATOM 719 C CA . ALA A 1 87 ? -8.812 -1.583 20.095 1.00 94.44 87 ALA A CA 1
ATOM 720 C C . ALA A 1 87 ? -9.291 -0.422 19.214 1.00 94.44 87 ALA A C 1
ATOM 722 O O . ALA A 1 87 ? -9.126 -0.437 17.991 1.00 94.44 87 ALA A O 1
ATOM 723 N N . ALA A 1 88 ? -9.868 0.604 19.847 1.00 93.31 88 ALA A N 1
ATOM 724 C CA . ALA A 1 88 ? -10.408 1.771 19.147 1.00 93.31 88 ALA A CA 1
ATOM 725 C C . ALA A 1 88 ? -9.321 2.530 18.370 1.00 93.31 88 ALA A C 1
ATOM 727 O O . ALA A 1 88 ? -9.528 2.848 17.204 1.00 93.31 88 ALA A O 1
ATOM 728 N N . TRP A 1 89 ? -8.147 2.732 18.981 1.00 93.81 89 TRP A N 1
ATOM 729 C CA . TRP A 1 89 ? -7.011 3.412 18.348 1.00 93.81 89 TRP A CA 1
ATOM 730 C C . TRP A 1 89 ? -6.536 2.686 17.077 1.00 93.81 89 TRP A C 1
ATOM 732 O O . TRP A 1 89 ? -6.237 3.329 16.077 1.00 93.81 89 TRP A O 1
ATOM 742 N N . TYR A 1 90 ? -6.530 1.348 17.085 1.00 96.50 90 TYR A N 1
ATOM 743 C CA . TYR A 1 90 ? -6.108 0.546 15.933 1.00 96.50 90 TYR A CA 1
ATOM 744 C C . TYR A 1 90 ? -7.148 0.591 14.813 1.00 96.50 90 TYR A C 1
ATOM 746 O O . TYR A 1 90 ? -6.807 0.741 13.645 1.00 96.50 90 TYR A O 1
ATOM 754 N N . THR A 1 91 ? -8.434 0.543 15.175 1.00 96.38 91 THR A N 1
ATOM 755 C CA . THR A 1 91 ? -9.533 0.710 14.209 1.00 96.38 91 THR A CA 1
ATOM 756 C C . THR A 1 91 ? -9.493 2.101 13.565 1.00 96.38 91 THR A C 1
ATOM 758 O O . THR A 1 91 ? -9.741 2.242 12.370 1.00 96.38 91 THR A O 1
ATOM 761 N N . GLU A 1 92 ? -9.177 3.139 14.344 1.00 96.00 92 GLU A N 1
ATOM 762 C CA . GLU A 1 92 ? -9.046 4.508 13.842 1.00 96.00 92 GLU A CA 1
ATOM 763 C C . GLU A 1 92 ? -7.866 4.648 12.871 1.00 96.00 92 GLU A C 1
ATOM 765 O O . GLU A 1 92 ? -8.037 5.220 11.796 1.00 96.00 92 GLU A O 1
ATOM 770 N N . LEU A 1 93 ? -6.708 4.063 13.198 1.00 96.81 93 LEU A N 1
ATOM 771 C CA . LEU A 1 93 ? -5.558 4.005 12.291 1.00 96.81 93 LEU A CA 1
ATOM 772 C C . LEU A 1 93 ? -5.872 3.278 10.995 1.00 96.81 93 LEU A C 1
ATOM 774 O O . LEU A 1 93 ? -5.554 3.784 9.925 1.00 96.81 93 LEU A O 1
ATOM 778 N N . T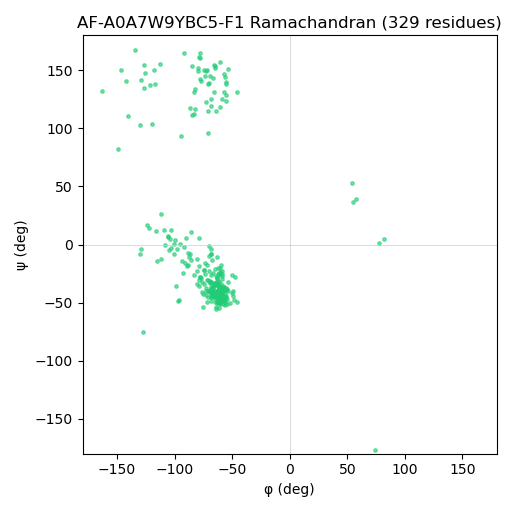RP A 1 94 ? -6.515 2.115 11.089 1.00 97.62 94 TRP A N 1
ATOM 779 C CA . TRP A 1 94 ? -6.886 1.322 9.925 1.00 97.62 94 TRP A CA 1
ATOM 780 C C . TRP A 1 94 ? -7.736 2.133 8.949 1.00 97.62 94 TRP A C 1
ATOM 782 O O . TRP A 1 94 ? -7.445 2.187 7.759 1.00 97.62 94 TRP A O 1
ATOM 792 N N . ARG A 1 95 ? -8.758 2.822 9.468 1.00 97.56 95 ARG A N 1
ATOM 793 C CA . ARG A 1 95 ? -9.648 3.672 8.668 1.00 97.56 95 ARG A CA 1
ATOM 794 C C . ARG A 1 95 ? -8.930 4.886 8.093 1.00 97.56 95 ARG A C 1
ATOM 796 O O . ARG A 1 95 ? -9.173 5.235 6.944 1.00 97.56 95 ARG A O 1
ATOM 803 N N . ALA A 1 96 ? -8.063 5.531 8.870 1.00 97.56 96 ALA A N 1
ATOM 804 C CA . ALA A 1 96 ? -7.269 6.658 8.390 1.00 97.56 96 ALA A CA 1
ATOM 805 C C . ALA A 1 96 ? -6.330 6.230 7.253 1.00 97.56 96 ALA A C 1
ATOM 807 O O . ALA A 1 96 ? -6.294 6.871 6.206 1.00 97.56 96 ALA A O 1
ATOM 808 N N . ARG A 1 97 ? -5.643 5.097 7.412 1.00 97.81 97 ARG A N 1
ATOM 809 C CA . ARG A 1 97 ? -4.802 4.500 6.375 1.00 97.81 97 ARG A CA 1
ATOM 810 C C . ARG A 1 97 ? -5.622 4.131 5.138 1.00 97.81 97 ARG A C 1
ATOM 812 O O . ARG A 1 97 ? -5.246 4.537 4.051 1.00 97.81 97 ARG A O 1
ATOM 819 N N . ALA A 1 98 ? -6.776 3.478 5.287 1.00 97.38 98 ALA A N 1
ATOM 820 C CA . ALA A 1 98 ? -7.659 3.152 4.161 1.00 97.38 98 ALA A CA 1
ATOM 821 C C . ALA A 1 98 ? -8.095 4.395 3.365 1.00 97.38 98 ALA A C 1
ATOM 823 O O . ALA A 1 98 ? -7.975 4.416 2.147 1.00 97.38 98 ALA A O 1
ATOM 824 N N . ARG A 1 99 ? -8.498 5.475 4.046 1.00 97.12 99 ARG A N 1
ATOM 825 C CA . ARG A 1 99 ? -8.819 6.762 3.396 1.00 97.12 99 ARG A CA 1
ATOM 826 C C . ARG A 1 99 ? -7.612 7.415 2.719 1.00 97.12 99 ARG A C 1
ATOM 828 O O . ARG A 1 99 ? -7.776 8.203 1.799 1.00 97.12 99 ARG A O 1
ATOM 835 N N . THR A 1 100 ? -6.404 7.133 3.200 1.00 97.56 100 THR A N 1
ATOM 836 C CA . THR A 1 100 ? -5.154 7.607 2.585 1.00 97.56 100 THR A CA 1
ATOM 837 C C . THR A 1 100 ? -4.825 6.807 1.332 1.00 97.56 100 THR A C 1
ATOM 839 O O . THR A 1 100 ? -4.444 7.385 0.319 1.00 97.56 100 THR A O 1
ATOM 842 N N . ASP A 1 101 ? -5.039 5.491 1.375 1.00 97.31 101 ASP A N 1
ATOM 843 C CA . ASP A 1 101 ? -4.933 4.629 0.201 1.00 97.31 101 ASP A CA 1
ATOM 844 C C . ASP A 1 101 ? -5.902 5.080 -0.896 1.00 97.31 101 ASP A C 1
ATOM 846 O O . ASP A 1 101 ? -5.553 5.035 -2.061 1.00 97.31 101 ASP A O 1
ATOM 850 N N . GLU A 1 102 ? -7.107 5.543 -0.559 1.00 96.00 102 GLU A N 1
ATOM 851 C CA . GLU A 1 102 ? -8.092 5.988 -1.557 1.00 96.00 102 GLU A CA 1
ATOM 852 C C . GLU A 1 102 ? -7.641 7.181 -2.407 1.00 96.00 102 GLU A C 1
ATOM 854 O O . GLU A 1 102 ? -8.131 7.326 -3.527 1.00 96.00 102 GLU A O 1
ATOM 859 N N . ILE A 1 103 ? -6.732 8.011 -1.891 1.00 95.00 103 ILE A N 1
ATOM 860 C CA . ILE A 1 103 ? -6.291 9.264 -2.523 1.00 95.00 103 ILE A CA 1
ATOM 861 C C . ILE A 1 103 ? -4.883 9.152 -3.136 1.00 95.00 103 ILE A C 1
ATOM 863 O O . ILE A 1 103 ? -4.348 10.149 -3.600 1.00 95.00 103 ILE A O 1
ATOM 867 N N . PHE A 1 104 ? -4.292 7.948 -3.143 1.00 93.69 104 PHE A N 1
ATOM 868 C CA . PHE A 1 104 ? -3.033 7.615 -3.826 1.00 93.69 104 PHE A CA 1
ATOM 869 C C . PHE A 1 104 ? -1.833 8.520 -3.477 1.00 93.69 104 PHE A C 1
ATOM 871 O O . PHE A 1 104 ? -1.131 9.028 -4.348 1.00 93.69 104 PHE A O 1
ATOM 878 N N . VAL A 1 105 ? -1.544 8.681 -2.181 1.00 94.69 105 VAL A N 1
ATOM 879 C CA . VAL A 1 105 ? -0.383 9.458 -1.706 1.00 94.69 105 VAL A CA 1
ATOM 880 C C . VAL A 1 105 ? 0.508 8.672 -0.737 1.00 94.69 105 VAL A C 1
ATOM 882 O O . VAL A 1 105 ? 0.018 7.778 -0.036 1.00 94.69 105 VAL A O 1
ATOM 885 N N . PRO A 1 106 ? 1.805 9.019 -0.631 1.00 95.19 106 PRO A N 1
ATOM 886 C CA . PRO A 1 106 ? 2.659 8.572 0.465 1.00 95.19 106 PRO A CA 1
ATOM 887 C C . PRO A 1 106 ? 2.082 8.950 1.837 1.00 95.19 106 PRO A C 1
ATOM 889 O O . PRO A 1 106 ? 1.509 10.029 2.018 1.00 95.19 106 PRO A O 1
ATOM 892 N N . TYR A 1 107 ? 2.256 8.080 2.834 1.00 97.00 107 TYR A N 1
ATOM 893 C CA . TYR A 1 107 ? 1.687 8.308 4.165 1.00 97.00 107 TYR A CA 1
ATOM 894 C C . TYR A 1 107 ? 2.324 9.501 4.890 1.00 97.00 107 TYR A C 1
ATOM 896 O O . TYR A 1 107 ? 1.617 10.248 5.565 1.00 97.00 107 TYR A O 1
ATOM 904 N N . ASP A 1 108 ? 3.637 9.703 4.749 1.00 95.44 108 ASP A N 1
ATOM 905 C CA . ASP A 1 108 ? 4.340 10.861 5.313 1.00 95.44 108 ASP A CA 1
ATOM 906 C C . ASP A 1 108 ? 3.811 12.180 4.750 1.00 95.44 108 ASP A C 1
ATOM 908 O O . ASP A 1 108 ? 3.576 13.108 5.520 1.00 95.44 108 ASP A O 1
ATOM 912 N N . LEU A 1 109 ? 3.562 12.237 3.439 1.00 95.62 109 LEU A N 1
ATOM 913 C CA . LEU A 1 109 ? 3.031 13.420 2.767 1.00 95.62 109 LEU A CA 1
ATOM 914 C C . LEU A 1 109 ? 1.685 13.844 3.360 1.00 95.62 109 LEU A C 1
ATOM 916 O O . LEU A 1 109 ? 1.536 15.002 3.755 1.00 95.62 109 LEU A O 1
ATOM 920 N N . LEU A 1 110 ? 0.728 12.914 3.475 1.00 97.06 110 LEU A N 1
ATOM 921 C CA . LEU A 1 110 ? -0.571 13.221 4.077 1.00 97.06 110 LEU A CA 1
ATOM 922 C C . LEU A 1 110 ? -0.408 13.681 5.526 1.00 97.06 110 LEU A C 1
ATOM 924 O O . LEU A 1 110 ? -1.016 14.673 5.934 1.00 97.06 110 LEU A O 1
ATOM 928 N N . VAL A 1 111 ? 0.360 12.935 6.322 1.00 97.19 111 VAL A N 1
ATOM 929 C CA . VAL A 1 111 ? 0.507 13.203 7.755 1.00 97.19 111 VAL A CA 1
ATOM 930 C C . VAL A 1 111 ? 1.129 14.579 7.985 1.00 97.19 111 VAL A C 1
ATOM 932 O O . VAL A 1 111 ? 0.586 15.363 8.765 1.00 97.19 111 VAL A O 1
ATOM 935 N N . ASP A 1 112 ? 2.234 14.888 7.305 1.00 94.88 112 ASP A N 1
ATOM 936 C CA . ASP A 1 112 ? 2.930 16.167 7.454 1.00 94.88 112 ASP A CA 1
ATOM 937 C C . ASP A 1 112 ? 2.058 17.333 7.006 1.00 94.88 112 ASP A C 1
ATOM 939 O O . ASP A 1 112 ? 1.947 18.322 7.733 1.00 94.88 112 ASP A O 1
ATOM 943 N N . PHE A 1 113 ? 1.381 17.194 5.862 1.00 96.31 113 PHE A N 1
ATOM 944 C CA . PHE A 1 113 ? 0.424 18.193 5.405 1.00 96.31 113 PHE A CA 1
ATOM 945 C C . PHE A 1 113 ? -0.682 18.429 6.436 1.00 96.31 113 PHE A C 1
ATOM 947 O O . PHE A 1 113 ? -0.991 19.568 6.773 1.00 96.31 113 PHE A O 1
ATOM 954 N N . SER A 1 114 ? -1.270 17.359 6.969 1.00 96.31 114 SER A N 1
ATOM 955 C CA . SER A 1 114 ? -2.408 17.458 7.885 1.00 96.31 114 SER A CA 1
ATOM 956 C C . SER A 1 114 ? -2.036 18.203 9.167 1.00 96.31 114 SER A C 1
ATOM 958 O O . SER A 1 114 ? -2.792 19.059 9.634 1.00 96.31 114 SER A O 1
ATOM 960 N N . PHE A 1 115 ? -0.857 17.912 9.726 1.00 95.44 115 PHE A N 1
ATOM 961 C CA . PHE A 1 115 ? -0.351 18.609 10.905 1.00 95.44 115 PHE A CA 1
ATOM 962 C C . PHE A 1 115 ? 0.036 20.065 10.607 1.00 95.44 115 PHE A C 1
ATOM 964 O O . PHE A 1 115 ? -0.267 20.931 11.430 1.00 95.44 115 PHE A O 1
ATOM 971 N N . ASP A 1 116 ? 0.635 20.358 9.446 1.00 93.69 116 ASP A N 1
ATOM 972 C CA . ASP A 1 116 ? 0.902 21.737 9.010 1.00 93.69 116 ASP A CA 1
ATOM 973 C C . ASP A 1 116 ? -0.398 22.536 8.866 1.00 93.69 116 ASP A C 1
ATOM 975 O O . ASP A 1 116 ? -0.565 23.585 9.490 1.00 93.69 116 ASP A O 1
ATOM 979 N N . PHE A 1 117 ? -1.374 21.986 8.144 1.00 93.62 117 PHE A N 1
ATOM 980 C CA . PHE A 1 117 ? -2.691 22.585 7.957 1.00 93.62 117 PHE A CA 1
ATOM 981 C C . PHE A 1 117 ? -3.374 22.875 9.302 1.00 93.62 117 PHE A C 1
ATOM 983 O O . PHE A 1 117 ? -3.970 23.937 9.498 1.00 93.62 117 PHE A O 1
ATOM 990 N N . ALA A 1 118 ? -3.282 21.947 10.258 1.00 90.81 118 ALA A N 1
ATOM 991 C CA . ALA A 1 118 ? -3.863 22.127 11.582 1.00 90.81 118 ALA A CA 1
ATOM 992 C C . ALA A 1 118 ? -3.121 23.145 12.455 1.00 90.81 118 ALA A C 1
ATOM 994 O O . ALA A 1 118 ? -3.782 23.800 13.262 1.00 90.81 118 ALA A O 1
ATOM 995 N N . SER A 1 119 ? -1.803 23.307 12.284 1.00 89.81 119 SER A N 1
ATOM 996 C CA . SER A 1 119 ? -0.989 24.274 13.041 1.00 89.81 119 SER A CA 1
ATOM 997 C C . SER A 1 119 ? -1.418 25.728 12.821 1.00 89.81 119 SER A C 1
ATOM 999 O O . SER A 1 119 ? -1.308 26.556 13.721 1.00 89.81 119 SER A O 1
ATOM 1001 N N . ARG A 1 120 ? -2.025 26.028 11.664 1.00 87.69 120 ARG A N 1
ATOM 1002 C CA . ARG A 1 120 ? -2.523 27.368 11.306 1.00 87.69 120 ARG A CA 1
ATOM 1003 C C . ARG A 1 120 ? -3.726 27.817 12.146 1.00 87.69 120 ARG A C 1
ATOM 1005 O O . ARG A 1 120 ? -4.222 28.928 11.979 1.00 87.69 120 ARG A O 1
ATOM 1012 N N . ARG A 1 121 ? -4.245 26.955 13.028 1.00 82.75 121 ARG A N 1
ATOM 1013 C CA . ARG A 1 121 ? -5.383 27.231 13.912 1.00 82.75 121 ARG A CA 1
ATOM 1014 C C . ARG A 1 121 ? -5.023 26.877 15.348 1.00 82.75 121 ARG A C 1
ATOM 1016 O O . ARG A 1 121 ? -4.429 25.836 15.610 1.00 82.75 121 ARG A O 1
ATOM 1023 N N . LYS A 1 122 ? -5.483 27.686 16.305 1.00 77.31 122 LYS A N 1
ATOM 1024 C CA . LYS A 1 122 ? -5.372 27.337 17.727 1.00 77.31 122 LYS A CA 1
ATOM 1025 C C . LYS A 1 122 ? -6.209 26.088 18.008 1.00 77.31 122 LYS A C 1
ATOM 1027 O O . LYS A 1 122 ? -7.433 26.111 17.886 1.00 77.31 122 LYS A O 1
ATOM 1032 N N . ARG A 1 123 ? -5.545 24.997 18.385 1.00 80.25 123 ARG A N 1
ATOM 1033 C CA . ARG A 1 123 ? -6.175 23.740 18.795 1.00 80.25 123 ARG A CA 1
ATOM 1034 C C . ARG A 1 123 ? -5.754 23.387 20.209 1.00 80.25 123 ARG A C 1
ATOM 1036 O O . ARG A 1 123 ? -4.580 23.468 20.542 1.00 80.25 123 ARG A O 1
ATOM 1043 N N . PHE A 1 124 ? -6.719 22.945 21.008 1.00 77.00 124 PHE A N 1
ATOM 1044 C CA . PHE A 1 124 ? -6.452 22.466 22.363 1.00 77.00 124 PHE A CA 1
ATOM 1045 C C . PHE A 1 124 ? -5.858 21.045 22.372 1.00 77.00 124 PHE A C 1
ATOM 1047 O O . PHE A 1 124 ? -5.077 20.705 23.250 1.00 77.00 124 PHE A O 1
ATOM 1054 N N . TRP A 1 125 ? -6.190 20.223 21.368 1.00 83.12 125 TRP A N 1
ATOM 1055 C CA . TRP A 1 125 ? -5.714 18.843 21.241 1.00 83.12 125 TRP A CA 1
ATOM 1056 C C . TRP A 1 125 ? -5.057 18.592 19.881 1.00 83.12 125 TRP A C 1
ATOM 1058 O O . TRP A 1 125 ? -5.484 19.142 18.859 1.00 83.12 125 TRP A O 1
ATOM 1068 N N . THR A 1 126 ? -4.055 17.711 19.864 1.00 87.94 126 THR A N 1
ATOM 1069 C CA . THR A 1 126 ? -3.436 17.217 18.629 1.00 87.94 126 THR A CA 1
ATOM 1070 C C . THR A 1 126 ? -4.429 16.393 17.808 1.00 87.94 126 THR A C 1
ATOM 1072 O O . THR A 1 126 ? -5.403 15.839 18.326 1.00 87.94 126 THR A O 1
ATOM 1075 N N . MET A 1 127 ? -4.209 16.340 16.493 1.00 90.94 127 MET A N 1
ATOM 1076 C CA . MET A 1 127 ? -5.066 15.576 15.589 1.00 90.94 127 MET A CA 1
ATOM 1077 C C . MET A 1 127 ? -4.956 14.084 15.869 1.00 90.94 127 MET A C 1
ATOM 1079 O O . MET A 1 127 ? -3.853 13.542 15.902 1.00 90.94 127 MET A O 1
ATOM 1083 N N . ARG A 1 128 ? -6.094 13.404 15.992 1.00 93.38 128 ARG A N 1
ATOM 1084 C CA . ARG A 1 128 ? -6.147 11.938 15.959 1.00 93.38 128 ARG A CA 1
ATOM 1085 C C . ARG A 1 128 ? -6.038 11.418 14.518 1.00 93.38 128 ARG A C 1
ATOM 1087 O O . ARG A 1 128 ? -6.335 12.183 13.597 1.00 93.38 128 ARG A O 1
ATOM 1094 N N . PRO A 1 129 ? -5.680 10.139 14.289 1.00 95.31 129 PRO A N 1
ATOM 1095 C CA . PRO A 1 129 ? -5.551 9.598 12.936 1.00 95.31 129 PRO A CA 1
ATOM 1096 C C . PRO A 1 129 ? -6.805 9.795 12.072 1.00 95.31 129 PRO A C 1
ATOM 1098 O O . PRO A 1 129 ? -6.701 10.186 10.914 1.00 95.31 129 PRO A O 1
ATOM 1101 N N . GLY A 1 130 ? -8.004 9.623 12.639 1.00 93.44 130 GLY A N 1
ATOM 1102 C CA . GLY A 1 130 ? -9.262 9.798 11.907 1.00 93.44 130 GLY A CA 1
ATOM 1103 C C . GLY A 1 130 ? -9.567 11.246 11.507 1.00 93.44 130 GLY A C 1
ATOM 1104 O O . GLY A 1 130 ? -10.524 11.483 10.770 1.00 93.44 130 GLY A O 1
ATOM 1105 N N . GLN A 1 131 ? -8.776 12.210 11.988 1.00 93.75 131 GLN A N 1
ATOM 1106 C CA . GLN A 1 131 ? -8.950 13.641 11.746 1.00 93.75 131 GLN A CA 1
ATOM 1107 C C . GLN A 1 131 ? -7.979 14.209 10.705 1.00 93.75 131 GLN A C 1
ATOM 1109 O O . GLN A 1 131 ? -8.078 15.401 10.433 1.00 93.75 131 GLN A O 1
ATOM 1114 N N . LEU A 1 132 ? -7.045 13.410 10.168 1.00 95.75 132 LEU A N 1
ATOM 1115 C CA . LEU A 1 132 ? -6.020 13.870 9.216 1.00 95.75 132 LEU A CA 1
ATOM 1116 C C . LEU A 1 132 ? -6.630 14.407 7.914 1.00 95.75 132 LEU A C 1
ATOM 1118 O O . LEU A 1 132 ? -6.222 15.444 7.404 1.00 95.75 132 LEU A O 1
ATOM 1122 N N . HIS A 1 133 ? -7.665 13.743 7.415 1.00 95.94 133 HIS A N 1
ATOM 1123 C CA . HIS A 1 133 ? -8.348 14.130 6.185 1.00 95.94 133 HIS A CA 1
ATOM 1124 C C . HIS A 1 133 ? -9.310 15.306 6.377 1.00 95.94 133 HIS A C 1
ATOM 1126 O O . HIS A 1 133 ? -9.775 15.596 7.483 1.00 95.94 133 HIS A O 1
ATOM 1132 N N . ALA A 1 134 ? -9.709 15.899 5.252 1.00 93.75 134 ALA A N 1
ATOM 1133 C CA . ALA A 1 134 ? -10.779 16.883 5.177 1.00 93.75 134 ALA A CA 1
ATOM 1134 C C . ALA A 1 134 ? -12.036 16.469 5.972 1.00 93.75 134 ALA A C 1
ATOM 1136 O O . ALA A 1 134 ? -12.573 15.363 5.831 1.00 93.75 134 ALA A O 1
ATOM 1137 N N . SER A 1 135 ? -12.531 17.405 6.782 1.00 92.12 135 SER A N 1
ATOM 1138 C CA . SER A 1 135 ? -13.876 17.382 7.358 1.00 92.12 135 SER A CA 1
ATOM 1139 C C . SER A 1 135 ? -14.841 18.133 6.442 1.00 92.12 135 SER A C 1
ATOM 1141 O O . SER A 1 135 ? -14.423 18.911 5.590 1.00 92.12 135 SER A O 1
ATOM 1143 N N . GLU A 1 136 ? -16.143 17.960 6.643 1.00 92.12 136 GLU A N 1
ATOM 1144 C CA . GLU A 1 136 ? -17.162 18.676 5.867 1.00 92.12 136 GLU A CA 1
ATOM 1145 C C . GLU A 1 136 ? -16.998 20.203 5.926 1.00 92.12 136 GLU A C 1
ATOM 1147 O O . GLU A 1 136 ? -17.113 20.878 4.911 1.00 92.12 136 GLU A O 1
ATOM 1152 N N . ARG A 1 137 ? -16.610 20.745 7.088 1.00 90.31 137 ARG A N 1
ATOM 1153 C CA . ARG A 1 137 ? -16.475 22.195 7.306 1.00 90.31 137 ARG A CA 1
ATOM 1154 C C . ARG A 1 137 ? -15.249 22.832 6.656 1.00 90.31 137 ARG A C 1
ATOM 1156 O O . ARG A 1 137 ? -15.208 24.045 6.517 1.00 90.31 137 ARG A O 1
ATOM 1163 N N . ASN A 1 138 ? -14.209 22.056 6.360 1.00 91.69 138 ASN A N 1
ATOM 1164 C CA . ASN A 1 138 ? -12.955 22.573 5.802 1.00 91.69 138 ASN A CA 1
ATOM 1165 C C . ASN A 1 138 ? -12.574 21.892 4.488 1.00 91.69 138 ASN A C 1
ATOM 1167 O O . ASN A 1 138 ? -11.416 21.986 4.099 1.00 91.69 138 ASN A O 1
ATOM 1171 N N . ARG A 1 139 ? -13.519 21.202 3.840 1.00 94.00 139 ARG A N 1
ATOM 1172 C CA . ARG A 1 139 ? -13.259 20.360 2.672 1.00 94.00 139 ARG A CA 1
ATOM 1173 C C . ARG A 1 139 ? -12.576 21.126 1.548 1.00 94.00 139 ARG A C 1
ATOM 1175 O O . ARG A 1 139 ? -11.528 20.693 1.094 1.00 94.00 139 ARG A O 1
ATOM 1182 N N . GLU A 1 140 ? -13.146 22.258 1.158 1.00 95.38 140 GLU A N 1
ATOM 1183 C CA . GLU A 1 140 ? -12.644 23.085 0.058 1.00 95.38 140 GLU A CA 1
ATOM 1184 C C . GLU A 1 140 ? -11.226 23.601 0.333 1.00 95.38 140 GLU A C 1
ATOM 1186 O O . GLU A 1 140 ? -10.302 23.311 -0.418 1.00 95.38 140 GLU A O 1
ATOM 1191 N N . ALA A 1 141 ? -11.021 24.265 1.476 1.00 94.50 141 ALA A N 1
ATOM 1192 C CA . ALA A 1 141 ? -9.711 24.793 1.854 1.00 94.50 141 ALA A CA 1
ATOM 1193 C C . ALA A 1 141 ? -8.647 23.700 2.065 1.00 94.50 141 ALA A C 1
ATOM 1195 O O . ALA A 1 141 ? -7.467 23.939 1.826 1.00 94.50 141 ALA A O 1
ATOM 1196 N N . TRP A 1 142 ? -9.041 22.521 2.559 1.00 95.56 142 TRP A N 1
ATOM 1197 C CA . TRP A 1 142 ? -8.121 21.400 2.752 1.00 95.56 142 TRP A CA 1
ATOM 1198 C C . TRP A 1 142 ? -7.662 20.850 1.403 1.00 95.56 142 TRP A C 1
ATOM 1200 O O . TRP A 1 142 ? -6.462 20.723 1.213 1.00 95.56 142 TRP A O 1
ATOM 1210 N N . TRP A 1 143 ? -8.585 20.591 0.468 1.00 96.38 143 TRP A N 1
ATOM 1211 C CA . TRP A 1 143 ? -8.240 20.069 -0.859 1.00 96.38 143 TRP A CA 1
ATOM 1212 C C . TRP A 1 143 ? -7.447 21.066 -1.692 1.00 96.38 143 TRP A C 1
ATOM 1214 O O . TRP A 1 143 ? -6.406 20.695 -2.206 1.00 96.38 143 TRP A O 1
ATOM 1224 N N . SER A 1 144 ? -7.840 22.342 -1.716 1.00 95.12 144 SER A N 1
ATOM 1225 C CA . SER A 1 144 ? -7.102 23.365 -2.468 1.00 95.12 144 SER A CA 1
ATOM 1226 C C . SER A 1 144 ? -5.623 23.445 -2.066 1.00 95.12 144 SER A C 1
ATOM 1228 O O . SER A 1 144 ? -4.762 23.481 -2.936 1.00 95.12 144 SER A O 1
ATOM 1230 N N . LEU A 1 145 ? -5.317 23.426 -0.763 1.00 95.50 145 LEU A N 1
ATOM 1231 C CA . LEU A 1 145 ? -3.928 23.449 -0.286 1.00 95.50 145 LEU A CA 1
ATOM 1232 C C . LEU A 1 145 ? -3.234 22.087 -0.405 1.00 95.50 145 LEU A C 1
ATOM 1234 O O . LEU A 1 145 ? -2.007 22.022 -0.475 1.00 95.50 145 LEU A O 1
ATOM 1238 N N . PHE A 1 146 ? -3.996 20.996 -0.341 1.00 96.19 146 PHE A N 1
ATOM 1239 C CA . PHE A 1 146 ? -3.442 19.654 -0.457 1.00 96.19 146 PHE A CA 1
ATOM 1240 C C . PHE A 1 146 ? -3.016 19.360 -1.888 1.00 96.19 146 PHE A C 1
ATOM 1242 O O . PHE A 1 146 ? -1.918 18.851 -2.078 1.00 96.19 146 PHE A O 1
ATOM 1249 N N . ASP A 1 147 ? -3.839 19.724 -2.869 1.00 94.75 147 ASP A N 1
ATOM 1250 C CA . ASP A 1 147 ? -3.573 19.489 -4.285 1.00 94.75 147 ASP A CA 1
ATOM 1251 C C . ASP A 1 147 ? -2.315 20.248 -4.728 1.00 94.75 147 ASP A C 1
ATOM 1253 O O . ASP A 1 147 ? -1.406 19.628 -5.271 1.00 94.75 147 ASP A O 1
ATOM 1257 N N . GLU A 1 148 ? -2.170 21.525 -4.346 1.00 93.12 148 GLU A N 1
ATOM 1258 C CA . GLU A 1 148 ? -0.936 22.305 -4.563 1.00 93.12 148 GLU A CA 1
ATOM 1259 C C . GLU A 1 148 ? 0.292 21.587 -3.970 1.00 93.12 148 GLU A C 1
ATOM 1261 O O . GLU A 1 148 ? 1.316 21.384 -4.625 1.00 93.12 148 GLU A O 1
ATOM 1266 N N . ARG A 1 149 ? 0.176 21.105 -2.726 1.00 92.62 149 ARG A N 1
ATOM 1267 C CA . ARG A 1 149 ? 1.266 20.387 -2.053 1.00 92.62 149 ARG A CA 1
ATOM 1268 C C . ARG A 1 149 ? 1.602 19.053 -2.726 1.00 92.62 149 ARG A C 1
ATOM 1270 O O . ARG A 1 149 ? 2.756 18.621 -2.694 1.00 92.62 149 ARG A O 1
ATOM 1277 N N . VAL A 1 150 ? 0.597 18.362 -3.246 1.00 92.31 150 VAL A N 1
ATOM 1278 C CA . VAL A 1 150 ? 0.717 17.070 -3.922 1.00 92.31 150 VAL A CA 1
ATOM 1279 C C . VAL A 1 150 ? 1.390 17.246 -5.280 1.00 92.31 150 VAL A C 1
ATOM 1281 O O . VAL A 1 150 ? 2.320 16.493 -5.573 1.00 92.31 150 VAL A O 1
ATOM 1284 N N . GLU A 1 151 ? 0.990 18.254 -6.057 1.00 89.19 151 GLU A N 1
ATOM 1285 C CA . GLU A 1 151 ? 1.583 18.596 -7.356 1.00 89.19 151 GLU A CA 1
ATOM 1286 C C . GLU A 1 151 ? 3.083 18.894 -7.244 1.00 89.19 151 GLU A C 1
ATOM 1288 O O . GLU A 1 151 ? 3.871 18.402 -8.052 1.00 89.19 151 GLU A O 1
ATOM 1293 N N . ASP A 1 152 ? 3.506 19.585 -6.184 1.00 88.00 152 ASP A N 1
ATOM 1294 C CA . ASP A 1 152 ? 4.922 19.883 -5.944 1.00 88.00 152 ASP A CA 1
ATOM 1295 C C . ASP A 1 152 ? 5.754 18.642 -5.577 1.00 88.00 152 ASP A C 1
ATOM 1297 O O . ASP A 1 152 ? 6.919 18.497 -5.967 1.00 88.00 152 ASP A O 1
ATOM 1301 N N . VAL A 1 153 ? 5.195 17.749 -4.755 1.00 88.50 153 VAL A N 1
ATOM 1302 C CA . VAL A 1 153 ? 5.982 16.709 -4.072 1.00 88.50 153 VAL A CA 1
ATOM 1303 C C . VAL A 1 153 ? 5.911 15.356 -4.779 1.00 88.50 153 VAL A C 1
ATOM 1305 O O . VAL A 1 153 ? 6.911 14.626 -4.793 1.00 88.50 153 VAL A O 1
ATOM 1308 N N . LEU A 1 154 ? 4.769 14.990 -5.369 1.00 87.19 154 LEU A N 1
ATOM 1309 C CA . LEU A 1 154 ? 4.606 13.678 -6.002 1.00 87.19 154 LEU A CA 1
ATOM 1310 C C . LEU A 1 154 ? 5.582 13.423 -7.157 1.00 87.19 154 LEU A C 1
ATOM 1312 O O . LEU A 1 154 ? 6.148 12.327 -7.171 1.00 87.19 154 LEU A O 1
ATOM 1316 N N . PRO A 1 155 ? 5.875 14.371 -8.070 1.00 85.19 155 PRO A N 1
ATOM 1317 C CA . PRO A 1 155 ? 6.836 14.131 -9.148 1.00 85.19 155 PRO A CA 1
ATOM 1318 C C . PRO A 1 155 ? 8.230 13.769 -8.623 1.00 85.19 155 PRO A C 1
ATOM 1320 O O . PRO A 1 155 ? 8.909 12.894 -9.163 1.00 85.19 155 PRO A O 1
ATOM 1323 N N . VAL A 1 156 ? 8.655 14.393 -7.518 1.00 85.31 156 VAL A N 1
ATOM 1324 C CA . VAL A 1 156 ? 9.934 14.080 -6.864 1.00 85.31 156 VAL A CA 1
ATOM 1325 C C . VAL A 1 156 ? 9.900 12.677 -6.257 1.00 85.31 156 VAL A C 1
ATOM 1327 O O . VAL A 1 156 ? 10.850 11.914 -6.426 1.00 85.31 156 VAL A O 1
ATOM 1330 N N . ARG A 1 157 ? 8.795 12.297 -5.604 1.00 85.56 157 ARG A N 1
ATOM 1331 C CA . ARG A 1 157 ? 8.621 10.951 -5.029 1.00 85.56 157 ARG A CA 1
ATOM 1332 C C . ARG A 1 157 ? 8.505 9.865 -6.093 1.00 85.56 157 ARG A C 1
ATOM 1334 O O . ARG A 1 157 ? 9.010 8.765 -5.892 1.00 85.56 157 ARG A O 1
ATOM 1341 N N . MET A 1 158 ? 7.928 10.166 -7.251 1.00 83.12 158 MET A N 1
ATOM 1342 C CA . MET A 1 158 ? 7.847 9.216 -8.359 1.00 83.12 158 MET A CA 1
ATOM 1343 C C . MET A 1 158 ? 9.240 8.813 -8.862 1.00 83.12 158 MET A C 1
ATOM 1345 O O . MET A 1 158 ? 9.464 7.665 -9.249 1.00 83.12 158 MET A O 1
ATOM 1349 N N . LYS A 1 159 ? 10.229 9.715 -8.774 1.00 79.62 159 LYS A N 1
ATOM 1350 C CA . LYS A 1 159 ? 11.618 9.400 -9.142 1.00 79.62 159 LYS A CA 1
ATOM 1351 C C . LYS A 1 159 ? 12.223 8.303 -8.259 1.00 79.62 159 LYS A C 1
ATOM 1353 O O . LYS A 1 159 ? 12.973 7.485 -8.794 1.00 79.62 159 LYS A O 1
ATOM 1358 N N . SER A 1 160 ? 11.869 8.242 -6.968 1.00 79.00 160 SER A N 1
ATOM 1359 C CA . SER A 1 160 ? 12.364 7.221 -6.027 1.00 79.00 160 SER A CA 1
ATOM 1360 C C . SER A 1 160 ? 11.634 5.879 -6.115 1.00 79.00 160 SER A C 1
ATOM 1362 O O . SER A 1 160 ? 12.149 4.881 -5.626 1.00 79.00 160 SER A O 1
ATOM 1364 N N . VAL A 1 161 ? 10.486 5.798 -6.801 1.00 77.75 161 VAL A N 1
ATOM 1365 C CA . VAL A 1 161 ? 9.778 4.519 -7.033 1.00 77.75 161 VAL A CA 1
ATOM 1366 C C . VAL A 1 161 ? 10.654 3.517 -7.814 1.00 77.75 161 VAL A C 1
ATOM 1368 O O . VAL A 1 161 ? 10.478 2.307 -7.702 1.00 77.75 161 VAL A O 1
ATOM 1371 N N . ALA A 1 162 ? 11.683 4.019 -8.511 1.00 67.12 162 ALA A N 1
ATOM 1372 C CA . ALA A 1 162 ? 12.812 3.267 -9.080 1.00 67.12 162 ALA A CA 1
ATOM 1373 C C . ALA A 1 162 ? 13.482 2.260 -8.131 1.00 67.12 162 ALA A C 1
ATOM 1375 O O . ALA A 1 162 ? 14.070 1.257 -8.558 1.00 67.12 162 ALA A O 1
ATOM 1376 N N . ASP A 1 163 ? 13.422 2.531 -6.834 1.00 82.31 163 ASP A N 1
ATOM 1377 C CA . ASP A 1 163 ? 14.147 1.756 -5.841 1.00 82.31 163 ASP A CA 1
ATOM 1378 C C . ASP A 1 163 ? 13.368 0.528 -5.369 1.00 82.31 163 ASP A C 1
ATOM 1380 O O . ASP A 1 163 ? 13.955 -0.351 -4.742 1.00 82.31 163 ASP A O 1
ATOM 1384 N N . ILE A 1 164 ? 12.096 0.395 -5.760 1.00 91.75 164 ILE A N 1
ATOM 1385 C CA . ILE A 1 164 ? 11.232 -0.714 -5.361 1.00 91.75 164 ILE A CA 1
ATOM 1386 C C . ILE A 1 164 ? 11.480 -1.939 -6.261 1.00 91.75 164 ILE A C 1
ATOM 1388 O O . ILE A 1 164 ? 11.079 -1.942 -7.428 1.00 91.75 164 ILE A O 1
ATOM 1392 N N . PRO A 1 165 ? 12.047 -3.048 -5.744 1.00 95.19 165 PRO A N 1
ATOM 1393 C CA . PRO A 1 165 ? 12.362 -4.209 -6.579 1.00 95.19 165 PRO A CA 1
ATOM 1394 C C . PRO A 1 165 ? 11.122 -4.922 -7.135 1.00 95.19 165 PRO A C 1
ATOM 1396 O O . PRO A 1 165 ? 11.204 -5.565 -8.179 1.00 95.19 165 PRO A O 1
ATOM 1399 N N . HIS A 1 166 ? 9.968 -4.785 -6.474 1.00 96.50 166 HIS A N 1
ATOM 1400 C CA . HIS A 1 166 ? 8.713 -5.450 -6.840 1.00 96.50 166 HIS A CA 1
ATOM 1401 C C . HIS A 1 166 ? 8.191 -5.080 -8.234 1.00 96.50 166 HIS A C 1
ATOM 1403 O O . HIS A 1 166 ? 7.450 -5.861 -8.823 1.00 96.50 166 HIS A O 1
ATOM 1409 N N . TYR A 1 167 ? 8.562 -3.915 -8.769 1.00 95.81 167 TYR A N 1
ATOM 1410 C CA . TYR A 1 167 ? 8.115 -3.453 -10.087 1.00 95.81 167 TYR A CA 1
ATOM 1411 C C . TYR A 1 167 ? 9.149 -3.666 -11.198 1.00 95.81 167 TYR A C 1
ATOM 1413 O O . TYR A 1 167 ? 8.900 -3.320 -12.354 1.00 95.81 167 TYR A O 1
ATOM 1421 N N . ARG A 1 168 ? 10.312 -4.233 -10.867 1.00 95.00 168 ARG A N 1
ATOM 1422 C CA . ARG A 1 168 ? 11.382 -4.467 -11.837 1.00 95.00 168 ARG A CA 1
ATOM 1423 C C . ARG A 1 168 ? 11.116 -5.717 -12.671 1.00 95.00 168 ARG A C 1
ATOM 1425 O O . ARG A 1 168 ? 10.474 -6.662 -12.214 1.00 95.00 168 ARG A O 1
ATOM 1432 N N . ALA A 1 169 ? 11.641 -5.729 -13.891 1.00 94.69 169 ALA A N 1
ATOM 1433 C CA . ALA A 1 169 ? 11.448 -6.770 -14.888 1.00 94.69 169 ALA A CA 1
ATOM 1434 C C . ALA A 1 169 ? 11.880 -8.148 -14.374 1.00 94.69 169 ALA A C 1
ATOM 1436 O O . ALA A 1 169 ? 11.187 -9.128 -14.632 1.00 94.69 169 ALA A O 1
ATOM 1437 N N . GLU A 1 170 ? 12.951 -8.220 -13.573 1.00 95.06 170 GLU A N 1
ATOM 1438 C CA . GLU A 1 170 ? 13.406 -9.468 -12.949 1.00 95.06 170 GLU A CA 1
ATOM 1439 C C . GLU A 1 170 ? 12.393 -10.106 -11.974 1.00 95.06 170 GLU A C 1
ATOM 1441 O O . GLU A 1 170 ? 12.485 -11.304 -11.704 1.00 95.06 170 GLU A O 1
ATOM 1446 N N . ASN A 1 171 ? 11.426 -9.333 -11.462 1.00 96.94 171 ASN A N 1
ATOM 1447 C CA . ASN A 1 171 ? 10.407 -9.762 -10.495 1.00 96.94 171 ASN A CA 1
ATOM 1448 C C . ASN A 1 171 ? 8.977 -9.689 -11.058 1.00 96.94 171 ASN A C 1
ATOM 1450 O O . ASN A 1 171 ? 7.997 -9.784 -10.313 1.00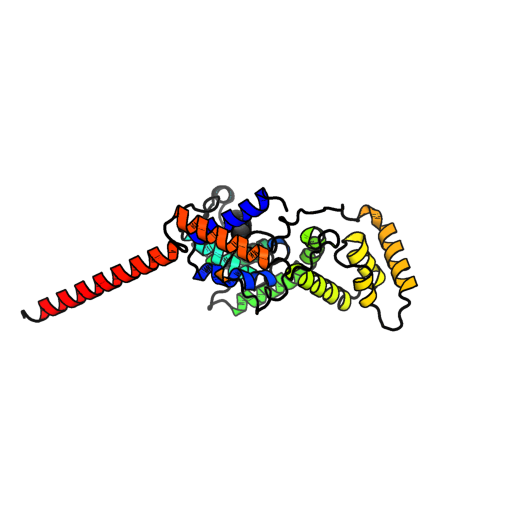 96.94 171 ASN A O 1
ATOM 1454 N N . TYR A 1 172 ? 8.833 -9.488 -12.367 1.00 96.25 172 TYR A N 1
ATOM 1455 C CA . TYR A 1 172 ? 7.534 -9.321 -13.000 1.00 96.25 172 TYR A CA 1
ATOM 1456 C C . TYR A 1 172 ? 6.771 -10.650 -13.064 1.00 96.25 172 TYR A C 1
ATOM 1458 O O . TYR A 1 172 ? 7.252 -11.637 -13.617 1.00 96.25 172 TYR A O 1
ATOM 1466 N N . LEU A 1 173 ? 5.571 -10.668 -12.485 1.00 95.38 173 LEU A N 1
ATOM 1467 C CA . LEU A 1 173 ? 4.683 -11.829 -12.422 1.00 95.38 173 LEU A CA 1
ATOM 1468 C C . LEU A 1 173 ? 3.319 -11.550 -13.059 1.00 95.38 173 LEU A C 1
ATOM 1470 O O . LEU A 1 173 ? 2.401 -12.331 -12.831 1.00 95.38 173 LEU A O 1
ATOM 1474 N N . VAL A 1 174 ? 3.180 -10.462 -13.829 1.00 95.44 174 VAL A N 1
ATOM 1475 C CA . VAL A 1 174 ? 1.897 -10.039 -14.426 1.00 95.44 174 VAL A CA 1
ATOM 1476 C C . VAL A 1 174 ? 0.835 -9.816 -13.340 1.00 95.44 174 VAL A C 1
ATOM 1478 O O . VAL A 1 174 ? -0.314 -10.238 -13.433 1.00 95.44 174 VAL A O 1
ATOM 1481 N N . LEU A 1 175 ? 1.253 -9.240 -12.209 1.00 95.94 175 LEU A N 1
ATOM 1482 C CA . LEU A 1 175 ? 0.313 -8.876 -11.155 1.00 95.94 175 LEU A CA 1
ATOM 1483 C C . LEU A 1 175 ? -0.402 -7.579 -11.552 1.00 95.94 175 LEU A C 1
ATOM 1485 O O . LEU A 1 175 ? 0.276 -6.657 -12.008 1.00 95.94 175 LEU A O 1
ATOM 1489 N N . PRO A 1 176 ? -1.704 -7.424 -11.247 1.00 95.19 176 PRO A N 1
ATOM 1490 C CA . PRO A 1 176 ? -2.452 -6.206 -11.570 1.00 95.19 176 PRO A CA 1
ATOM 1491 C C . PRO A 1 176 ? -1.742 -4.925 -11.107 1.00 95.19 176 PRO A C 1
ATOM 1493 O O . PRO A 1 176 ? -1.648 -3.943 -11.835 1.00 95.19 176 PRO A O 1
ATOM 1496 N N . ALA A 1 177 ? -1.162 -4.949 -9.902 1.00 94.62 177 ALA A N 1
ATOM 1497 C CA . ALA A 1 177 ? -0.409 -3.824 -9.355 1.00 94.62 177 ALA A CA 1
ATOM 1498 C C . ALA A 1 177 ? 0.851 -3.474 -10.170 1.00 94.62 177 ALA A C 1
ATOM 1500 O O . ALA A 1 177 ? 1.208 -2.296 -10.230 1.00 94.62 177 ALA A O 1
ATOM 1501 N N . GLN A 1 178 ? 1.520 -4.472 -10.761 1.00 96.00 178 GLN A N 1
ATOM 1502 C CA . GLN A 1 178 ? 2.697 -4.290 -11.614 1.00 96.00 178 GLN A CA 1
ATOM 1503 C C . GLN A 1 178 ? 2.304 -3.749 -12.988 1.00 96.00 178 GLN A C 1
ATOM 1505 O O . GLN A 1 178 ? 2.963 -2.835 -13.475 1.00 96.00 178 GLN A O 1
ATOM 1510 N N . ASP A 1 179 ? 1.227 -4.265 -13.576 1.00 95.44 179 ASP A N 1
ATOM 1511 C CA . ASP A 1 179 ? 0.724 -3.792 -14.869 1.00 95.44 179 ASP A CA 1
ATOM 1512 C C . ASP A 1 179 ? 0.275 -2.339 -14.780 1.00 95.44 179 ASP A C 1
ATOM 1514 O O . ASP A 1 179 ? 0.776 -1.501 -15.523 1.00 95.44 179 ASP A O 1
ATOM 1518 N N . HIS A 1 180 ? -0.521 -2.003 -13.763 1.00 93.88 180 HIS A N 1
ATOM 1519 C CA . HIS A 1 180 ? -0.921 -0.621 -13.506 1.00 93.88 180 HIS A CA 1
ATOM 1520 C C . HIS A 1 180 ? 0.281 0.311 -13.288 1.00 93.88 180 HIS A C 1
ATOM 1522 O O . HIS A 1 180 ? 0.284 1.450 -13.749 1.00 93.88 180 HIS A O 1
ATOM 1528 N N . PHE A 1 181 ? 1.332 -0.151 -12.600 1.00 94.31 181 PHE A N 1
ATOM 1529 C CA . PHE A 1 181 ? 2.554 0.644 -12.467 1.00 94.31 181 PHE A CA 1
ATOM 1530 C C . PHE A 1 181 ? 3.234 0.880 -13.822 1.00 94.31 181 PHE A C 1
ATOM 1532 O O . PHE A 1 181 ? 3.651 1.999 -14.114 1.00 94.31 181 PHE A O 1
ATOM 1539 N N . ARG A 1 182 ? 3.338 -0.153 -14.662 1.00 94.38 182 ARG A N 1
ATOM 1540 C CA . ARG A 1 182 ? 3.935 -0.035 -15.997 1.00 94.38 182 ARG A CA 1
ATOM 1541 C C . ARG A 1 182 ? 3.124 0.878 -16.905 1.00 94.38 182 ARG A C 1
ATOM 1543 O O . ARG A 1 182 ? 3.719 1.682 -17.613 1.00 94.38 182 ARG A O 1
ATOM 1550 N N . GLU A 1 183 ? 1.800 0.794 -16.856 1.00 94.00 183 GLU A N 1
ATOM 1551 C CA . GLU A 1 183 ? 0.895 1.702 -17.564 1.00 94.00 183 GLU A CA 1
ATOM 1552 C C . GLU A 1 183 ? 1.131 3.155 -17.156 1.00 94.00 183 GLU A C 1
ATOM 1554 O O . GLU A 1 183 ? 1.299 4.006 -18.030 1.00 94.00 183 GLU A O 1
ATOM 1559 N N . LEU A 1 184 ? 1.241 3.429 -15.849 1.00 91.62 184 LEU A N 1
ATOM 1560 C CA . LEU A 1 184 ? 1.565 4.769 -15.368 1.00 91.62 184 LEU A CA 1
ATOM 1561 C C . LEU A 1 184 ? 2.935 5.222 -15.889 1.00 91.62 184 LEU A C 1
ATOM 1563 O O . LEU A 1 184 ? 3.038 6.304 -16.451 1.00 91.62 184 LEU A O 1
ATOM 1567 N N . MET A 1 185 ? 3.971 4.385 -15.782 1.00 91.81 185 MET A N 1
ATOM 1568 C CA . MET A 1 185 ? 5.309 4.719 -16.287 1.00 91.81 185 MET A CA 1
ATOM 1569 C C . MET A 1 185 ? 5.312 5.015 -17.791 1.00 91.81 185 MET A C 1
ATOM 1571 O O . MET A 1 185 ? 5.972 5.953 -18.227 1.00 91.81 185 MET A O 1
ATOM 1575 N N . MET A 1 186 ? 4.581 4.238 -18.591 1.00 93.50 186 MET A N 1
ATOM 1576 C CA . MET A 1 186 ? 4.447 4.484 -20.029 1.00 93.50 186 MET A CA 1
ATOM 1577 C C . MET A 1 186 ? 3.670 5.775 -20.318 1.00 93.50 186 MET A C 1
ATOM 1579 O O . MET A 1 186 ? 4.027 6.497 -21.246 1.00 93.50 186 MET A O 1
ATOM 1583 N N . SER A 1 187 ? 2.637 6.083 -19.529 1.00 92.25 187 SER A N 1
ATOM 1584 C CA . SER A 1 187 ? 1.901 7.350 -19.613 1.00 92.25 187 SER A CA 1
ATOM 1585 C C . SER A 1 187 ? 2.805 8.544 -19.304 1.00 92.25 187 SER A C 1
ATOM 1587 O O . SER A 1 187 ? 2.831 9.501 -20.073 1.00 92.25 187 SER A O 1
ATOM 1589 N N . GLU A 1 188 ? 3.605 8.468 -18.237 1.00 88.56 188 GLU A N 1
ATOM 1590 C CA . GLU A 1 188 ? 4.590 9.502 -17.903 1.00 88.56 188 GLU A CA 1
ATOM 1591 C C . GLU A 1 188 ? 5.585 9.706 -19.048 1.00 88.56 188 GLU A C 1
ATOM 1593 O O . GLU A 1 188 ? 5.822 10.841 -19.452 1.00 88.56 188 GLU A O 1
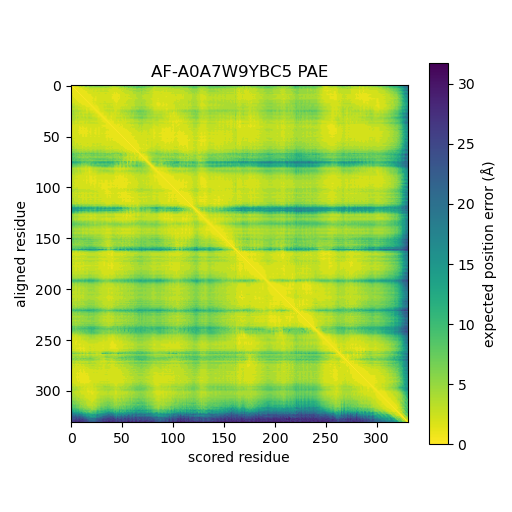ATOM 1598 N N . ILE A 1 189 ? 6.088 8.621 -19.651 1.00 90.88 189 ILE A N 1
ATOM 1599 C CA . ILE A 1 189 ? 7.043 8.725 -20.763 1.00 90.88 189 ILE A CA 1
ATOM 1600 C C . ILE A 1 189 ? 6.449 9.455 -21.976 1.00 90.88 189 ILE A C 1
ATOM 1602 O O . ILE A 1 189 ? 7.143 10.218 -22.647 1.00 90.88 189 ILE A O 1
ATOM 1606 N N . ARG A 1 190 ? 5.157 9.240 -22.257 1.00 90.75 190 ARG A N 1
ATOM 1607 C CA . ARG A 1 190 ? 4.451 9.906 -23.364 1.00 90.75 190 ARG A CA 1
ATOM 1608 C C . ARG A 1 190 ? 4.249 11.401 -23.130 1.00 90.75 190 ARG A C 1
ATOM 1610 O O . ARG A 1 190 ? 4.237 12.156 -24.094 1.00 90.75 190 ARG A O 1
ATOM 1617 N N . ASN A 1 191 ? 4.063 11.809 -21.877 1.00 88.19 191 ASN A N 1
ATOM 1618 C CA . ASN A 1 191 ? 3.776 13.200 -21.516 1.00 88.19 191 ASN A CA 1
ATOM 1619 C C . ASN A 1 191 ? 5.041 13.998 -21.165 1.00 88.19 191 ASN A C 1
ATOM 1621 O O . ASN A 1 191 ? 5.010 15.228 -21.088 1.00 88.19 191 ASN A O 1
ATOM 1625 N N . GLU A 1 192 ? 6.162 13.319 -20.934 1.00 86.44 192 GLU A N 1
ATOM 1626 C CA . GLU A 1 192 ? 7.417 13.955 -20.576 1.00 86.44 192 GLU A CA 1
ATOM 1627 C C . GLU A 1 192 ? 8.176 14.469 -21.810 1.00 86.44 192 GLU A C 1
ATOM 1629 O O . GLU A 1 192 ? 8.387 13.765 -22.793 1.00 86.44 192 GLU A O 1
ATOM 1634 N N . HIS A 1 193 ? 8.679 15.703 -21.729 1.00 87.69 193 HIS A N 1
ATOM 1635 C CA . HIS A 1 193 ? 9.360 16.389 -22.836 1.00 87.69 193 HIS A CA 1
ATOM 1636 C C . HIS A 1 193 ? 10.823 15.944 -23.042 1.00 87.69 193 HIS A C 1
ATOM 1638 O O . HIS A 1 193 ? 11.557 16.535 -23.837 1.00 87.69 193 HIS A O 1
ATOM 1644 N N . ARG A 1 194 ? 11.298 14.932 -22.304 1.00 91.44 194 ARG A N 1
ATOM 1645 C CA . ARG A 1 194 ? 12.677 14.439 -22.423 1.00 91.44 194 ARG A CA 1
ATOM 1646 C C . ARG A 1 194 ? 12.850 13.615 -23.707 1.00 91.44 194 ARG A C 1
ATOM 1648 O O . ARG A 1 194 ? 11.919 12.927 -24.117 1.00 91.44 194 ARG A O 1
ATOM 1655 N N . PRO A 1 195 ? 14.047 13.587 -24.323 1.00 94.56 195 PRO A N 1
ATOM 1656 C CA . PRO A 1 195 ? 14.281 12.747 -25.496 1.00 94.56 195 PRO A CA 1
ATOM 1657 C C . PRO A 1 195 ? 13.978 11.273 -25.203 1.00 94.56 195 PRO A C 1
ATOM 1659 O O . PRO A 1 195 ? 14.486 10.729 -24.221 1.00 94.56 195 PRO A O 1
ATOM 1662 N N . LEU A 1 196 ? 13.204 10.606 -26.065 1.00 95.56 196 LEU A N 1
ATOM 1663 C CA . LEU A 1 196 ? 12.726 9.237 -25.826 1.00 95.56 196 LEU A CA 1
ATOM 1664 C C . LEU A 1 196 ? 13.865 8.247 -25.530 1.00 95.56 196 LEU A C 1
ATOM 1666 O O . LEU A 1 196 ? 13.753 7.431 -24.622 1.00 95.56 196 LEU A O 1
ATOM 1670 N N . ALA A 1 197 ? 15.010 8.374 -26.206 1.00 96.31 197 ALA A N 1
ATOM 1671 C CA . ALA A 1 197 ? 16.187 7.549 -25.927 1.00 96.31 197 ALA A CA 1
ATOM 1672 C C . ALA A 1 197 ? 16.675 7.659 -24.465 1.00 96.31 197 ALA A C 1
ATOM 1674 O O . ALA A 1 197 ? 17.116 6.666 -23.893 1.00 96.31 197 ALA A O 1
ATOM 1675 N N . HIS A 1 198 ? 16.580 8.842 -23.839 1.00 95.12 198 HIS A N 1
ATOM 1676 C CA . HIS A 1 198 ? 16.931 9.039 -22.424 1.00 95.12 198 HIS A CA 1
ATOM 1677 C C . HIS A 1 198 ? 15.912 8.347 -21.516 1.00 95.12 198 HIS A C 1
ATOM 1679 O O . HIS A 1 198 ? 16.272 7.735 -20.514 1.00 95.12 198 HIS A O 1
ATOM 1685 N N . GLN A 1 199 ? 14.635 8.437 -21.881 1.00 94.31 199 GLN A N 1
ATOM 1686 C CA . GLN A 1 199 ? 13.547 7.836 -21.122 1.00 94.31 199 GLN A CA 1
ATOM 1687 C C . GLN A 1 199 ? 13.593 6.300 -21.184 1.00 94.31 199 GLN A C 1
ATOM 1689 O O . GLN A 1 199 ? 13.395 5.633 -20.166 1.00 94.31 199 GLN A O 1
ATOM 1694 N N . ILE A 1 200 ? 13.935 5.732 -22.346 1.00 96.00 200 ILE A N 1
ATOM 1695 C CA . ILE A 1 200 ? 14.198 4.296 -22.522 1.00 96.00 200 ILE A CA 1
ATOM 1696 C C . ILE A 1 200 ? 15.446 3.889 -21.729 1.00 96.00 200 ILE A C 1
ATOM 1698 O O . ILE A 1 200 ? 15.391 2.902 -20.998 1.00 96.00 200 ILE A O 1
ATOM 1702 N N . ALA A 1 201 ? 16.539 4.663 -21.797 1.00 95.31 201 ALA A N 1
ATOM 1703 C CA . ALA A 1 201 ? 17.739 4.422 -20.989 1.00 95.31 201 ALA A CA 1
ATOM 1704 C C . ALA A 1 201 ? 17.396 4.277 -19.494 1.00 95.31 201 ALA A C 1
ATOM 1706 O O . ALA A 1 201 ? 17.743 3.276 -18.863 1.00 95.31 201 ALA A O 1
ATOM 1707 N N . ASP A 1 202 ? 16.628 5.228 -18.956 1.00 92.50 202 ASP A N 1
ATOM 1708 C CA . ASP A 1 202 ? 16.185 5.220 -17.562 1.00 92.50 202 ASP A CA 1
ATOM 1709 C C . ASP A 1 202 ? 15.274 4.036 -17.228 1.00 92.50 202 ASP A C 1
ATOM 1711 O O . ASP A 1 202 ? 15.521 3.300 -16.273 1.00 92.50 202 ASP A O 1
ATOM 1715 N N . SER A 1 203 ? 14.179 3.875 -17.968 1.00 93.19 203 SER A N 1
ATOM 1716 C CA . SER A 1 203 ? 13.095 2.958 -17.600 1.00 93.19 203 SER A CA 1
ATOM 1717 C C . SER A 1 203 ? 13.401 1.492 -17.910 1.00 93.19 203 SER A C 1
ATOM 1719 O O . SER A 1 203 ? 12.938 0.620 -17.169 1.00 93.19 203 SER A O 1
ATOM 1721 N N . VAL A 1 204 ? 14.197 1.215 -18.947 1.00 95.12 204 VAL A N 1
ATOM 1722 C CA . VAL A 1 204 ? 14.519 -0.144 -19.411 1.00 95.12 204 VAL A CA 1
ATOM 1723 C C . VAL A 1 204 ? 15.847 -0.634 -18.850 1.00 95.12 204 VAL A C 1
ATOM 1725 O O . VAL A 1 204 ? 15.909 -1.739 -18.318 1.00 95.12 204 VAL A O 1
ATOM 1728 N N . PHE A 1 205 ? 16.910 0.167 -18.935 1.00 94.38 205 PHE A N 1
ATOM 1729 C CA . PHE A 1 205 ? 18.258 -0.311 -18.615 1.00 94.38 205 PHE A CA 1
ATOM 1730 C C . PHE A 1 205 ? 18.676 0.027 -17.177 1.00 94.38 205 PHE A C 1
ATOM 1732 O O . PHE A 1 205 ? 19.109 -0.860 -16.440 1.00 94.38 205 PHE A O 1
ATOM 1739 N N . VAL A 1 206 ? 18.478 1.276 -16.739 1.00 92.25 206 VAL A N 1
ATOM 1740 C CA . VAL A 1 206 ? 18.899 1.724 -15.397 1.00 92.25 206 VAL A CA 1
ATOM 1741 C C . VAL A 1 206 ? 17.962 1.193 -14.306 1.00 92.25 206 VAL A C 1
ATOM 1743 O O . VAL A 1 206 ? 18.410 0.557 -13.346 1.00 92.25 206 VAL A O 1
ATOM 1746 N N . LYS A 1 207 ? 16.653 1.440 -14.450 1.00 91.88 207 LYS A N 1
ATOM 1747 C CA . LYS A 1 207 ? 15.618 1.089 -13.456 1.00 91.88 207 LYS A CA 1
ATOM 1748 C C . LYS A 1 207 ? 14.984 -0.279 -13.698 1.00 91.88 207 LYS A C 1
ATOM 1750 O O . LYS A 1 207 ? 14.479 -0.884 -12.754 1.00 91.88 207 LYS A O 1
ATOM 1755 N N . ARG A 1 208 ? 15.011 -0.764 -14.945 1.00 94.50 208 ARG A N 1
ATOM 1756 C CA . ARG A 1 208 ? 14.427 -2.048 -15.377 1.00 94.50 208 ARG A CA 1
ATOM 1757 C C . ARG A 1 208 ? 12.947 -2.202 -15.035 1.00 94.50 208 ARG A C 1
ATOM 1759 O O . ARG A 1 208 ? 12.502 -3.282 -14.676 1.00 94.50 208 ARG A O 1
ATOM 1766 N N . HIS A 1 209 ? 12.163 -1.138 -15.117 1.00 94.56 209 HIS A N 1
ATOM 1767 C CA . HIS A 1 209 ? 10.712 -1.207 -14.912 1.00 94.56 209 HIS A CA 1
ATOM 1768 C C . HIS A 1 209 ? 9.979 -1.743 -16.142 1.00 94.56 209 HIS A C 1
ATOM 1770 O O . HIS A 1 209 ? 8.994 -2.479 -16.017 1.00 94.56 209 HIS A O 1
ATOM 1776 N N . LEU A 1 210 ? 10.481 -1.380 -17.321 1.00 95.62 210 LEU A N 1
ATOM 1777 C CA . LEU A 1 210 ? 9.935 -1.752 -18.618 1.00 95.62 210 LEU A CA 1
ATOM 1778 C C . LEU A 1 210 ? 10.894 -2.691 -19.349 1.00 95.62 210 LEU A C 1
ATOM 1780 O O . LEU A 1 210 ? 12.101 -2.692 -19.109 1.00 95.62 210 LEU A O 1
ATOM 1784 N N . THR A 1 211 ? 10.345 -3.490 -20.255 1.00 95.69 211 THR A N 1
ATOM 1785 C CA . THR A 1 211 ? 11.140 -4.221 -21.247 1.00 95.69 211 THR A CA 1
ATOM 1786 C C . THR A 1 211 ? 11.550 -3.293 -22.391 1.00 95.69 211 THR A C 1
ATOM 1788 O O . THR A 1 211 ? 10.938 -2.244 -22.601 1.00 95.69 211 THR A O 1
ATOM 1791 N N . LEU A 1 212 ? 12.571 -3.685 -23.160 1.00 96.31 212 LEU A N 1
ATOM 1792 C CA . LEU A 1 212 ? 12.975 -2.926 -24.346 1.00 96.31 212 LEU A CA 1
ATOM 1793 C C . LEU A 1 212 ? 11.835 -2.830 -25.367 1.00 96.31 212 LEU A C 1
ATOM 1795 O O . LEU A 1 212 ? 11.607 -1.760 -25.913 1.00 96.31 212 LEU A O 1
ATOM 1799 N N . GLU A 1 213 ? 11.083 -3.915 -25.560 1.00 96.50 213 GLU A N 1
ATOM 1800 C CA . GLU A 1 213 ? 9.899 -3.943 -26.422 1.00 96.50 213 GLU A CA 1
ATOM 1801 C C . GLU A 1 213 ? 8.871 -2.882 -26.005 1.00 96.50 213 GLU A C 1
ATOM 1803 O O . GLU A 1 213 ? 8.459 -2.067 -26.825 1.00 96.50 213 GLU A O 1
ATOM 1808 N N . GLN A 1 214 ? 8.528 -2.822 -24.714 1.00 95.94 214 GLN A N 1
ATOM 1809 C CA . GLN A 1 214 ? 7.602 -1.816 -24.187 1.00 95.94 214 GLN A CA 1
ATOM 1810 C C . GLN A 1 214 ? 8.127 -0.388 -24.358 1.00 95.94 214 GLN A C 1
ATOM 1812 O O . GLN A 1 214 ? 7.352 0.504 -24.682 1.00 95.94 214 GLN A O 1
ATOM 1817 N N . GLY A 1 215 ? 9.427 -0.162 -24.148 1.00 95.75 215 GLY A N 1
ATOM 1818 C CA . GLY A 1 215 ? 10.038 1.152 -24.352 1.00 95.75 215 GLY A CA 1
ATOM 1819 C C . GLY A 1 215 ? 10.010 1.595 -25.817 1.00 95.75 215 GLY A C 1
ATOM 1820 O O . GLY A 1 215 ? 9.672 2.740 -26.105 1.00 95.75 215 GLY A O 1
ATOM 1821 N N . LEU A 1 216 ? 10.324 0.689 -26.747 1.00 96.75 216 LEU A N 1
ATOM 1822 C CA . LEU A 1 216 ? 10.322 0.965 -28.187 1.00 96.75 216 LEU A CA 1
ATOM 1823 C C . LEU A 1 216 ? 8.909 1.135 -28.753 1.00 96.75 216 LEU A C 1
ATOM 1825 O O . LEU A 1 216 ? 8.723 1.932 -29.665 1.00 96.75 216 LEU A O 1
ATOM 1829 N N . ALA A 1 217 ? 7.905 0.468 -28.179 1.00 96.12 217 ALA A N 1
ATOM 1830 C CA . ALA A 1 217 ? 6.500 0.637 -28.557 1.00 96.12 217 ALA A CA 1
ATOM 1831 C C . ALA A 1 217 ? 5.951 2.057 -28.295 1.00 96.12 217 ALA A C 1
ATOM 1833 O O . ALA A 1 217 ? 4.848 2.380 -28.730 1.00 96.12 217 ALA A O 1
ATOM 1834 N N . LEU A 1 218 ? 6.696 2.905 -27.575 1.00 95.44 218 LEU A N 1
ATOM 1835 C CA . LEU A 1 218 ? 6.363 4.317 -27.355 1.00 95.44 218 LEU A CA 1
ATOM 1836 C C . LEU A 1 218 ? 6.917 5.242 -28.446 1.00 95.44 218 LEU A C 1
ATOM 1838 O O . LEU A 1 218 ? 6.626 6.437 -28.427 1.00 95.44 218 LEU A O 1
ATOM 1842 N N . ALA A 1 219 ? 7.734 4.723 -29.363 1.00 95.06 219 ALA A N 1
ATOM 1843 C CA . ALA A 1 219 ? 8.301 5.513 -30.441 1.00 95.06 219 ALA A CA 1
ATOM 1844 C C . ALA A 1 219 ? 7.242 5.882 -31.497 1.00 95.06 219 ALA A C 1
ATOM 1846 O O . ALA A 1 219 ? 6.296 5.121 -31.716 1.00 95.06 219 ALA A O 1
ATOM 1847 N N . PRO A 1 220 ? 7.401 7.033 -32.177 1.00 92.62 220 PRO A N 1
ATOM 1848 C CA . PRO A 1 220 ? 6.608 7.362 -33.356 1.00 92.62 220 PRO A CA 1
ATOM 1849 C C . PRO A 1 220 ? 6.676 6.256 -34.428 1.00 92.62 220 PRO A C 1
ATOM 1851 O O . PRO A 1 220 ? 7.703 5.581 -34.529 1.00 92.62 220 PRO A O 1
ATOM 1854 N N . PRO A 1 221 ? 5.628 6.073 -35.256 1.00 92.19 221 PRO A N 1
ATOM 1855 C CA . PRO A 1 221 ? 5.577 4.993 -36.250 1.00 92.19 221 PRO A CA 1
ATOM 1856 C C . PRO A 1 221 ? 6.710 5.001 -37.289 1.00 92.19 221 PRO A C 1
ATOM 1858 O O . PRO A 1 221 ? 7.020 3.962 -37.862 1.00 92.19 221 PRO A O 1
ATOM 1861 N N . ASP A 1 222 ? 7.302 6.165 -37.550 1.00 93.62 222 ASP A N 1
ATOM 1862 C CA . ASP A 1 222 ? 8.378 6.408 -38.515 1.00 93.62 222 ASP A CA 1
ATOM 1863 C C . ASP A 1 222 ? 9.785 6.368 -37.893 1.00 93.62 222 ASP A C 1
ATOM 1865 O O . ASP A 1 222 ? 10.781 6.565 -38.590 1.00 93.62 222 ASP A O 1
ATOM 1869 N N . ALA A 1 223 ? 9.890 6.110 -36.587 1.00 94.00 223 ALA A N 1
ATOM 1870 C CA . ALA A 1 223 ? 11.168 6.078 -35.895 1.00 94.00 223 ALA A CA 1
ATOM 1871 C C . ALA A 1 223 ? 12.012 4.853 -36.287 1.00 94.00 223 ALA A C 1
ATOM 1873 O O . ALA A 1 223 ? 11.532 3.717 -36.309 1.00 94.00 223 ALA A O 1
ATOM 1874 N N . ASP A 1 224 ? 13.315 5.065 -36.488 1.00 96.56 224 ASP A N 1
ATOM 1875 C CA . ASP A 1 224 ? 14.287 3.973 -36.577 1.00 96.56 224 ASP A CA 1
ATOM 1876 C C . ASP A 1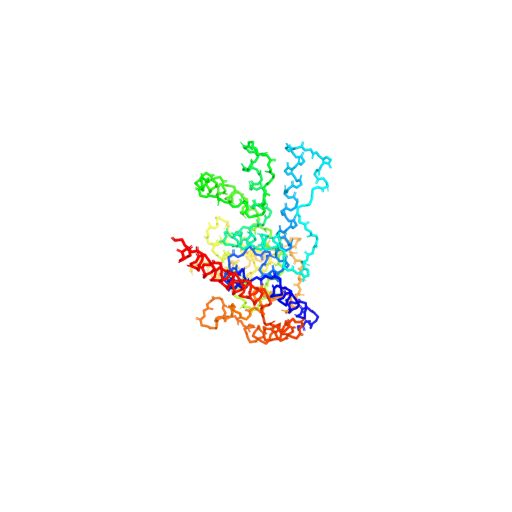 224 ? 14.472 3.336 -35.190 1.00 96.56 224 ASP A C 1
ATOM 1878 O O . ASP A 1 224 ? 15.229 3.819 -34.341 1.00 96.56 224 ASP A O 1
ATOM 1882 N N . LEU A 1 225 ? 13.743 2.244 -34.946 1.00 97.25 225 LEU A N 1
ATOM 1883 C CA . LEU A 1 225 ? 13.764 1.533 -33.668 1.00 97.25 225 LEU A CA 1
ATOM 1884 C C . LEU A 1 225 ? 15.143 0.941 -33.343 1.00 97.25 225 LEU A C 1
ATOM 1886 O O . LEU A 1 225 ? 15.482 0.812 -32.164 1.00 97.25 225 LEU A O 1
ATOM 1890 N N . VAL A 1 226 ? 15.941 0.587 -34.357 1.00 97.06 226 VAL A N 1
ATOM 1891 C CA . VAL A 1 226 ? 17.277 0.004 -34.167 1.00 97.06 226 VAL A CA 1
ATOM 1892 C C . VAL A 1 226 ? 18.233 1.075 -33.663 1.00 97.06 226 VAL A C 1
ATOM 1894 O O . VAL A 1 226 ? 18.908 0.874 -32.647 1.00 97.06 226 VAL A O 1
ATOM 1897 N N . GLU A 1 227 ? 18.253 2.232 -34.325 1.00 97.44 227 GLU A N 1
ATOM 1898 C CA . GLU A 1 227 ? 19.087 3.351 -33.894 1.00 97.44 227 GLU A CA 1
ATOM 1899 C C . GLU A 1 227 ? 18.612 3.908 -32.547 1.00 97.44 227 GLU A C 1
ATOM 1901 O O . GLU A 1 227 ? 19.436 4.178 -31.674 1.00 97.44 227 GLU A O 1
ATOM 1906 N N . LEU A 1 228 ? 17.298 3.983 -32.305 1.00 97.12 228 LEU A N 1
ATOM 1907 C CA . LEU A 1 228 ? 16.745 4.385 -31.010 1.00 97.12 228 LEU A CA 1
ATOM 1908 C C . LEU A 1 228 ? 17.201 3.454 -29.875 1.00 97.12 228 LEU A C 1
ATOM 1910 O O . LEU A 1 228 ? 17.652 3.934 -28.830 1.00 97.12 228 LEU A O 1
ATOM 1914 N N . ALA A 1 229 ? 17.121 2.135 -30.074 1.00 97.50 229 ALA A N 1
ATOM 1915 C CA . ALA A 1 229 ? 17.569 1.149 -29.093 1.00 97.50 229 ALA A CA 1
ATOM 1916 C C . ALA A 1 229 ? 19.073 1.273 -28.809 1.00 97.50 229 ALA A C 1
ATOM 1918 O O . ALA A 1 229 ? 19.490 1.249 -27.647 1.00 97.50 229 ALA A O 1
ATOM 1919 N N . LYS A 1 230 ? 19.886 1.454 -29.855 1.00 97.56 230 LYS A N 1
ATOM 1920 C CA . LYS A 1 230 ? 21.334 1.665 -29.740 1.00 97.56 230 LYS A CA 1
ATOM 1921 C C . LYS A 1 230 ? 21.650 2.949 -28.973 1.00 97.56 230 LYS A C 1
ATOM 1923 O O . LYS A 1 230 ? 22.389 2.905 -27.994 1.00 97.56 230 LYS A O 1
ATOM 1928 N N . CYS A 1 231 ? 21.024 4.061 -29.350 1.00 97.06 231 CYS A N 1
ATOM 1929 C CA . CYS A 1 231 ? 21.135 5.353 -28.680 1.00 97.06 231 CYS A CA 1
ATOM 1930 C C . CYS A 1 231 ? 20.733 5.296 -27.199 1.00 97.06 231 CYS A C 1
ATOM 1932 O O . CYS A 1 231 ? 21.348 5.969 -26.369 1.00 97.06 231 CYS A O 1
ATOM 1934 N N . ALA A 1 232 ? 19.688 4.540 -26.854 1.00 96.75 232 ALA A N 1
ATOM 1935 C CA . ALA A 1 232 ? 19.268 4.347 -25.468 1.00 96.75 232 ALA A CA 1
ATOM 1936 C C . ALA A 1 232 ? 20.279 3.498 -24.685 1.00 96.75 232 ALA A C 1
ATOM 1938 O O . ALA A 1 232 ? 20.607 3.831 -23.546 1.00 96.75 232 ALA A O 1
ATOM 1939 N N . LYS A 1 233 ? 20.812 2.438 -25.304 1.00 96.50 233 LYS A N 1
ATOM 1940 C CA . LYS A 1 233 ? 21.815 1.565 -24.690 1.00 96.50 233 LYS A CA 1
ATOM 1941 C C . LYS A 1 233 ? 23.125 2.301 -24.417 1.00 96.50 233 LYS A C 1
ATOM 1943 O O . LYS A 1 233 ? 23.584 2.273 -23.285 1.00 96.50 233 LYS A O 1
ATOM 1948 N N . THR A 1 234 ? 23.673 3.024 -25.396 1.00 96.62 234 THR A N 1
ATOM 1949 C CA . THR A 1 234 ? 24.902 3.815 -25.208 1.00 96.62 234 THR A CA 1
ATOM 1950 C C . THR A 1 234 ? 24.762 4.794 -24.042 1.00 96.62 234 THR A C 1
ATOM 1952 O O . THR A 1 234 ? 25.624 4.848 -23.176 1.00 96.62 234 THR A O 1
ATOM 1955 N N . ARG A 1 235 ? 23.625 5.492 -23.940 1.00 94.88 235 ARG A N 1
ATOM 1956 C CA . ARG A 1 235 ? 23.357 6.398 -22.811 1.00 94.88 235 ARG A CA 1
ATOM 1957 C C . ARG A 1 235 ? 23.248 5.691 -21.464 1.00 94.88 235 ARG A C 1
ATOM 1959 O O . ARG A 1 235 ? 23.575 6.282 -20.438 1.00 94.88 235 ARG A O 1
ATOM 1966 N N . ALA A 1 236 ? 22.712 4.474 -21.448 1.00 93.81 236 ALA A N 1
ATOM 1967 C CA . ALA A 1 236 ? 22.672 3.669 -20.236 1.00 93.81 236 ALA A CA 1
ATOM 1968 C C . ALA A 1 236 ? 24.082 3.215 -19.835 1.00 93.81 236 ALA A C 1
ATOM 1970 O O . ALA A 1 236 ? 24.415 3.280 -18.656 1.00 93.81 236 ALA A O 1
ATOM 1971 N N . ASP A 1 237 ? 24.916 2.835 -20.807 1.00 94.06 237 ASP A N 1
ATOM 1972 C CA . ASP A 1 237 ? 26.313 2.448 -20.591 1.00 94.06 237 ASP A CA 1
ATOM 1973 C C . ASP A 1 237 ? 27.139 3.633 -20.045 1.00 94.06 237 ASP A C 1
ATOM 1975 O O . ASP A 1 237 ? 27.872 3.472 -19.068 1.00 94.06 237 ASP A O 1
ATOM 1979 N N . ASP A 1 238 ? 26.928 4.852 -20.559 1.00 92.69 238 ASP A N 1
ATOM 1980 C CA . ASP A 1 238 ? 27.536 6.090 -20.029 1.00 92.69 238 ASP A CA 1
ATOM 1981 C C . ASP A 1 238 ? 27.135 6.374 -18.567 1.00 92.69 238 ASP A C 1
ATOM 1983 O O . ASP A 1 238 ? 27.838 7.057 -17.817 1.00 92.69 238 ASP A O 1
ATOM 1987 N N . ARG A 1 239 ? 25.990 5.829 -18.140 1.00 90.50 239 ARG A N 1
ATOM 1988 C CA . ARG A 1 239 ? 25.422 5.947 -16.791 1.00 90.50 239 ARG A CA 1
ATOM 1989 C C . ARG A 1 239 ? 25.447 4.620 -16.041 1.00 90.50 239 ARG A C 1
ATOM 1991 O O . ARG A 1 239 ? 24.656 4.414 -15.120 1.00 90.50 239 ARG A O 1
ATOM 1998 N N . ALA A 1 240 ? 26.377 3.724 -16.382 1.00 83.56 240 ALA A N 1
ATOM 1999 C CA . ALA A 1 240 ? 26.450 2.395 -15.780 1.00 83.56 240 ALA A CA 1
ATOM 2000 C C . ALA A 1 240 ? 26.512 2.437 -14.240 1.00 83.56 240 ALA A C 1
ATOM 2002 O O . ALA A 1 240 ? 25.928 1.573 -13.586 1.00 83.56 240 ALA A O 1
ATOM 2003 N N . TRP A 1 241 ? 27.136 3.470 -13.661 1.00 82.44 241 TRP A N 1
ATOM 2004 C CA . TRP A 1 241 ? 27.237 3.693 -12.212 1.00 82.44 241 TRP A CA 1
ATOM 2005 C C . TRP A 1 241 ? 25.890 3.964 -11.515 1.00 82.44 241 TRP A C 1
ATOM 2007 O O . TRP A 1 241 ? 25.777 3.758 -10.308 1.00 82.44 241 TRP A O 1
ATOM 2017 N N . GLU A 1 242 ? 24.859 4.392 -12.248 1.00 85.62 242 GLU A N 1
ATOM 2018 C CA . GLU A 1 242 ? 23.500 4.587 -11.722 1.00 85.62 242 GLU A CA 1
ATOM 2019 C C . GLU A 1 242 ? 22.665 3.300 -11.744 1.00 85.62 242 GLU A C 1
ATOM 2021 O O . GLU A 1 242 ? 21.597 3.236 -11.121 1.00 85.62 242 GLU A O 1
ATOM 2026 N N . THR A 1 243 ? 23.131 2.272 -12.462 1.00 83.75 243 THR A N 1
ATOM 2027 C CA . THR A 1 243 ? 22.391 1.024 -12.660 1.00 83.75 243 THR A CA 1
ATOM 2028 C C . THR A 1 243 ? 22.090 0.373 -11.322 1.00 83.75 243 THR A C 1
ATOM 2030 O O . THR A 1 243 ? 22.978 0.091 -10.516 1.00 83.75 243 THR A O 1
ATOM 2033 N N . ARG A 1 244 ? 20.808 0.095 -11.073 1.00 83.69 244 ARG A N 1
ATOM 2034 C CA . ARG A 1 244 ? 20.394 -0.506 -9.804 1.00 83.69 244 ARG A CA 1
ATOM 2035 C C . ARG A 1 244 ? 20.872 -1.950 -9.716 1.00 83.69 244 ARG A C 1
ATOM 2037 O O . ARG A 1 244 ? 20.704 -2.706 -10.671 1.00 83.69 244 ARG A O 1
ATOM 2044 N N . THR A 1 245 ? 21.357 -2.382 -8.554 1.00 89.12 245 THR A N 1
ATOM 2045 C CA . THR A 1 245 ? 21.675 -3.797 -8.311 1.00 89.12 245 THR A CA 1
ATOM 2046 C C . THR A 1 245 ? 20.457 -4.675 -8.596 1.00 89.12 245 THR A C 1
ATOM 2048 O O . THR A 1 245 ? 19.323 -4.316 -8.257 1.00 89.12 245 THR A O 1
ATOM 2051 N N . VAL A 1 246 ? 20.677 -5.815 -9.252 1.00 92.38 246 VAL A N 1
ATOM 2052 C CA . VAL A 1 246 ? 19.626 -6.810 -9.490 1.00 92.38 246 VAL A CA 1
ATOM 2053 C C . VAL A 1 246 ? 19.250 -7.441 -8.154 1.00 92.38 246 VAL A C 1
ATOM 2055 O O . VAL A 1 246 ? 20.088 -8.040 -7.484 1.00 92.38 246 VAL A O 1
ATOM 2058 N N . ILE A 1 247 ? 17.985 -7.295 -7.764 1.00 94.50 247 ILE A N 1
ATOM 2059 C CA . ILE A 1 247 ? 17.440 -7.863 -6.527 1.00 94.50 247 ILE A CA 1
ATOM 2060 C C . ILE A 1 247 ? 16.313 -8.801 -6.935 1.00 94.50 247 ILE A C 1
ATOM 2062 O O . ILE A 1 247 ? 15.228 -8.348 -7.297 1.00 94.50 247 ILE A O 1
ATOM 2066 N N . LYS A 1 248 ? 16.577 -10.108 -6.886 1.00 95.31 248 LYS A N 1
ATOM 2067 C CA . LYS A 1 248 ? 15.569 -11.133 -7.157 1.00 95.31 248 LYS A CA 1
ATOM 2068 C C . LYS A 1 248 ? 14.809 -11.454 -5.874 1.00 95.31 248 LYS A C 1
ATOM 2070 O O . LYS A 1 248 ? 15.404 -11.917 -4.904 1.00 95.31 248 LYS A O 1
ATOM 2075 N N . LEU A 1 249 ? 13.510 -11.192 -5.880 1.00 96.62 249 LEU A N 1
ATOM 2076 C CA . LEU A 1 249 ? 12.619 -11.429 -4.749 1.00 96.62 249 LEU A CA 1
ATOM 2077 C C . LEU A 1 249 ? 12.115 -12.876 -4.732 1.00 96.62 249 LEU A C 1
ATOM 2079 O O . LEU A 1 249 ? 12.001 -13.521 -5.781 1.00 96.62 249 LEU A O 1
ATOM 2083 N N . ASP A 1 250 ? 11.764 -13.389 -3.548 1.00 96.56 250 ASP A N 1
ATOM 2084 C CA . ASP A 1 250 ? 10.972 -14.616 -3.494 1.00 96.56 250 ASP A CA 1
ATOM 2085 C C . ASP A 1 250 ? 9.537 -14.302 -3.931 1.00 96.56 250 ASP A C 1
ATOM 2087 O O . ASP A 1 250 ? 9.000 -13.218 -3.704 1.00 96.56 250 ASP A O 1
ATOM 2091 N N . ARG A 1 251 ? 8.862 -15.281 -4.533 1.00 95.25 251 ARG A N 1
ATOM 2092 C CA . ARG A 1 251 ? 7.466 -15.119 -4.966 1.00 95.25 251 ARG A CA 1
ATOM 2093 C C . ARG A 1 251 ? 6.510 -14.769 -3.811 1.00 95.25 251 ARG A C 1
ATOM 2095 O O . ARG A 1 251 ? 5.457 -14.201 -4.073 1.00 95.25 251 ARG A O 1
ATOM 2102 N N . ALA A 1 252 ? 6.852 -15.090 -2.561 1.00 95.94 252 ALA A N 1
ATOM 2103 C CA . ALA A 1 252 ? 6.092 -14.686 -1.382 1.00 95.94 252 ALA A CA 1
ATOM 2104 C C . ALA A 1 252 ? 6.263 -13.196 -1.016 1.00 95.94 252 ALA A C 1
ATOM 2106 O O . ALA A 1 252 ? 5.379 -12.636 -0.372 1.00 95.94 252 ALA A O 1
ATOM 2107 N N . ASP A 1 253 ? 7.345 -12.539 -1.446 1.00 96.50 253 ASP A N 1
ATOM 2108 C CA . ASP A 1 253 ? 7.516 -11.083 -1.295 1.00 96.50 253 ASP A CA 1
ATOM 2109 C C . ASP A 1 253 ? 6.617 -10.312 -2.276 1.00 96.50 253 ASP A C 1
ATOM 2111 O O . ASP A 1 253 ? 6.199 -9.192 -2.014 1.00 96.50 253 ASP A O 1
ATOM 2115 N N . LEU A 1 254 ? 6.250 -10.945 -3.394 1.00 96.81 254 LEU A N 1
ATOM 2116 C CA . LEU A 1 254 ? 5.388 -10.377 -4.436 1.00 96.81 254 LEU A CA 1
ATOM 2117 C C . LEU A 1 254 ? 3.891 -10.564 -4.150 1.00 96.81 254 LEU A C 1
ATOM 2119 O O . LEU A 1 254 ? 3.053 -10.321 -5.018 1.00 96.81 254 LEU A O 1
ATOM 2123 N N . LEU A 1 255 ? 3.527 -10.999 -2.942 1.00 96.88 255 LEU A N 1
ATOM 2124 C CA . LEU A 1 255 ? 2.128 -11.125 -2.561 1.00 96.88 255 LEU A CA 1
ATOM 2125 C C . LEU A 1 255 ? 1.491 -9.729 -2.457 1.00 96.88 255 LEU A C 1
ATOM 2127 O O . LEU A 1 255 ? 1.983 -8.890 -1.700 1.00 96.88 255 LEU A O 1
ATOM 2131 N N . PRO A 1 256 ? 0.380 -9.458 -3.165 1.00 96.19 256 PRO A N 1
ATOM 2132 C CA . PRO A 1 256 ? -0.327 -8.193 -3.053 1.00 96.19 256 PRO A CA 1
ATOM 2133 C C . PRO A 1 256 ? -0.892 -8.051 -1.637 1.00 96.19 256 PRO A C 1
ATOM 2135 O O . PRO A 1 256 ? -1.162 -9.030 -0.940 1.00 96.19 256 PRO A O 1
ATOM 2138 N N . SER A 1 257 ? -1.081 -6.829 -1.161 1.00 95.62 257 SER A N 1
ATOM 2139 C CA . SER A 1 257 ? -1.689 -6.557 0.146 1.00 95.62 257 SER A CA 1
ATOM 2140 C C . SER A 1 257 ? -2.991 -7.311 0.391 1.00 95.62 257 SER A C 1
ATOM 2142 O O . SER A 1 257 ? -3.120 -7.934 1.436 1.00 95.62 257 SER A O 1
ATOM 2144 N N . CYS A 1 258 ? -3.898 -7.369 -0.586 1.00 95.19 258 CYS A N 1
ATOM 2145 C CA . CYS A 1 258 ? -5.182 -8.060 -0.453 1.00 95.19 258 CYS A CA 1
ATOM 2146 C C . CYS A 1 258 ? -5.094 -9.600 -0.393 1.00 95.19 258 CYS A C 1
ATOM 2148 O O . CYS A 1 258 ? -6.119 -10.267 -0.261 1.00 95.19 258 CYS A O 1
ATOM 2150 N N . PHE A 1 259 ? -3.894 -10.182 -0.495 1.00 96.69 259 PHE A N 1
ATOM 2151 C CA . PHE A 1 259 ? -3.693 -11.628 -0.475 1.00 96.69 259 PHE A CA 1
ATOM 2152 C C . PHE A 1 259 ? -4.285 -12.288 0.781 1.00 96.69 259 PHE A C 1
ATOM 2154 O O . PHE A 1 259 ? -3.977 -11.896 1.906 1.00 96.69 259 PHE A O 1
ATOM 2161 N N . GLY A 1 260 ? -5.093 -13.330 0.576 1.00 95.62 260 GLY A N 1
ATOM 2162 C CA . GLY A 1 260 ? -5.677 -14.152 1.637 1.00 95.62 260 GLY A CA 1
ATOM 2163 C C . GLY A 1 260 ? -6.932 -13.574 2.298 1.00 95.62 260 GLY A C 1
ATOM 2164 O O . GLY A 1 260 ? -7.434 -14.168 3.247 1.00 95.62 260 GLY A O 1
ATOM 2165 N N . ILE A 1 261 ? -7.478 -12.445 1.835 1.00 95.19 261 ILE A N 1
ATOM 2166 C CA . ILE A 1 261 ? -8.678 -11.843 2.439 1.00 95.19 261 ILE A CA 1
ATOM 2167 C C . ILE A 1 261 ? -9.928 -12.322 1.694 1.00 95.19 261 ILE A C 1
ATOM 2169 O O . ILE A 1 261 ? -10.317 -11.724 0.691 1.00 95.19 261 ILE A O 1
ATOM 2173 N N . ALA A 1 262 ? -10.555 -13.396 2.187 1.00 90.81 262 ALA A N 1
ATOM 2174 C CA . ALA A 1 262 ? -11.638 -14.117 1.502 1.00 90.81 262 ALA A CA 1
ATOM 2175 C C . ALA A 1 262 ? -12.751 -13.207 0.959 1.00 90.81 262 ALA A C 1
ATOM 2177 O O . ALA A 1 262 ? -13.134 -13.315 -0.200 1.00 90.81 262 ALA A O 1
ATOM 2178 N N . GLU A 1 263 ? -13.230 -12.282 1.786 1.00 90.00 263 GLU A N 1
ATOM 2179 C CA . GLU A 1 263 ? -14.372 -11.408 1.509 1.00 90.00 263 GLU A CA 1
ATOM 2180 C C . GLU A 1 263 ? -14.097 -10.393 0.393 1.00 90.00 263 GLU A C 1
ATOM 2182 O O . GLU A 1 263 ? -15.022 -9.763 -0.107 1.00 90.00 263 GLU A O 1
ATOM 2187 N N . THR A 1 264 ? -12.829 -10.232 0.012 1.00 85.56 264 THR A N 1
ATOM 2188 C CA . THR A 1 264 ? -12.390 -9.292 -1.022 1.00 85.56 264 THR A CA 1
ATOM 2189 C C . THR A 1 264 ? -12.124 -9.973 -2.371 1.00 85.56 264 THR A C 1
ATOM 2191 O O . THR A 1 264 ? -11.855 -9.279 -3.354 1.00 85.56 264 THR A O 1
ATOM 2194 N N . ILE A 1 265 ? -12.159 -11.314 -2.419 1.00 91.06 265 ILE A N 1
ATOM 2195 C CA . ILE A 1 265 ? -11.847 -12.109 -3.612 1.00 91.06 265 ILE A CA 1
ATOM 2196 C C . ILE A 1 265 ? -13.096 -12.223 -4.485 1.00 91.06 265 ILE A C 1
ATOM 2198 O O . ILE A 1 265 ? -14.028 -12.953 -4.153 1.00 91.06 265 ILE A O 1
ATOM 2202 N N . ASP A 1 266 ? -13.062 -11.583 -5.650 1.00 90.62 266 ASP A N 1
ATOM 2203 C CA . ASP A 1 266 ? -14.109 -11.684 -6.667 1.00 90.62 266 ASP A CA 1
ATOM 2204 C C . ASP A 1 266 ? -13.490 -11.998 -8.033 1.00 90.62 266 ASP A C 1
ATOM 2206 O O . ASP A 1 266 ? -12.933 -11.129 -8.689 1.00 90.62 266 ASP A O 1
ATOM 2210 N N . VAL A 1 267 ? -13.570 -13.252 -8.482 1.00 90.31 267 VAL A N 1
ATOM 2211 C CA . VAL A 1 267 ? -12.967 -13.670 -9.768 1.00 90.31 267 VAL A CA 1
ATOM 2212 C C . VAL A 1 267 ? -13.648 -13.081 -10.996 1.00 90.31 267 VAL A C 1
ATOM 2214 O O . VAL A 1 267 ? -13.132 -13.243 -12.094 1.00 90.31 267 VAL A O 1
ATOM 2217 N N . ASN A 1 268 ? -14.786 -12.414 -10.824 1.00 91.38 268 ASN A N 1
ATOM 2218 C CA . ASN A 1 268 ? -15.499 -11.769 -11.919 1.00 91.38 268 ASN A CA 1
ATOM 2219 C C . ASN A 1 268 ? -15.219 -10.263 -11.973 1.00 91.38 268 ASN A C 1
ATOM 2221 O O . ASN A 1 268 ? -15.846 -9.555 -12.759 1.00 91.38 268 ASN A O 1
ATOM 2225 N N . ARG A 1 269 ? -14.327 -9.753 -11.112 1.00 88.38 269 ARG A N 1
ATOM 2226 C CA . ARG A 1 269 ? -14.065 -8.323 -10.992 1.00 88.38 269 ARG A CA 1
ATOM 2227 C C . ARG A 1 269 ? -12.590 -8.021 -10.753 1.00 88.38 269 ARG A C 1
ATOM 2229 O O . ARG A 1 269 ? -11.921 -8.648 -9.930 1.00 88.38 269 ARG A O 1
ATOM 2236 N N . ALA A 1 270 ? -12.114 -6.958 -11.393 1.00 85.44 270 ALA A N 1
ATOM 2237 C CA . ALA A 1 270 ? -10.799 -6.398 -11.126 1.00 85.44 270 ALA A CA 1
ATOM 2238 C C . ALA A 1 270 ? -10.594 -6.043 -9.631 1.00 85.44 270 ALA A C 1
ATOM 2240 O O . ALA A 1 270 ? -11.501 -5.508 -8.976 1.00 85.44 270 ALA A O 1
ATOM 2241 N N . PRO A 1 271 ? -9.399 -6.309 -9.068 1.00 90.88 271 PRO A N 1
ATOM 2242 C CA . PRO A 1 271 ? -8.206 -6.829 -9.750 1.00 90.88 271 PRO A CA 1
ATOM 2243 C C . PRO A 1 271 ? -8.103 -8.370 -9.778 1.00 90.88 271 PRO A C 1
ATOM 2245 O O . PRO A 1 271 ? -7.058 -8.900 -10.142 1.00 90.88 271 PRO A O 1
ATOM 2248 N N . CYS A 1 272 ? -9.110 -9.107 -9.305 1.00 93.00 272 CYS A N 1
ATOM 2249 C CA . CYS A 1 272 ? -9.011 -10.549 -9.062 1.00 93.00 272 CYS A CA 1
ATOM 2250 C C . CYS A 1 272 ? -9.241 -11.419 -10.308 1.00 93.00 272 CYS A C 1
ATOM 2252 O O . CYS A 1 272 ? -8.699 -12.522 -10.356 1.00 93.00 272 CYS A O 1
ATOM 2254 N N . ASP A 1 273 ? -9.998 -10.930 -11.287 1.00 92.62 273 ASP A N 1
ATOM 2255 C CA . ASP A 1 273 ? -10.252 -11.568 -12.588 1.00 92.62 273 ASP A CA 1
ATOM 2256 C C . ASP A 1 273 ? -8.976 -11.816 -13.410 1.00 92.62 273 ASP A C 1
ATOM 2258 O O . ASP A 1 273 ? -8.834 -12.865 -14.035 1.00 92.62 273 ASP A O 1
ATOM 2262 N N . VAL A 1 274 ? -8.014 -10.893 -13.349 1.00 92.62 274 VAL A N 1
ATOM 2263 C CA . VAL A 1 274 ? -6.735 -10.969 -14.077 1.00 92.62 274 VAL A CA 1
ATOM 2264 C C . VAL A 1 274 ? -5.547 -11.350 -13.185 1.00 92.62 274 VAL A C 1
ATOM 2266 O O . VAL A 1 274 ? -4.404 -11.365 -13.630 1.00 92.62 274 VAL A O 1
ATOM 2269 N N . CYS A 1 275 ? -5.779 -11.670 -11.907 1.00 94.94 275 CYS A N 1
ATOM 2270 C CA . CYS A 1 275 ? -4.700 -11.938 -10.955 1.00 94.94 275 CYS A CA 1
ATOM 2271 C C . CYS A 1 275 ? -4.175 -13.388 -11.054 1.00 94.94 275 CYS A C 1
ATOM 2273 O O . CYS A 1 275 ? -4.883 -14.327 -10.671 1.00 94.94 275 CYS A O 1
ATOM 2275 N N . PRO A 1 276 ? -2.896 -13.609 -11.420 1.00 95.81 276 PRO A N 1
ATOM 2276 C CA . PRO A 1 276 ? -2.353 -14.950 -11.673 1.00 95.81 276 PRO A CA 1
ATOM 2277 C C . PRO A 1 276 ? -2.197 -15.815 -10.414 1.00 95.81 276 PRO A C 1
ATOM 2279 O O . PRO A 1 276 ? -1.926 -17.011 -10.505 1.00 95.81 276 PRO A O 1
ATOM 2282 N N . ILE A 1 277 ? -2.354 -15.235 -9.222 1.00 95.44 277 ILE A N 1
ATOM 2283 C CA . ILE A 1 277 ? -2.217 -15.941 -7.940 1.00 95.44 277 ILE A CA 1
ATOM 2284 C C . ILE A 1 277 ? -3.555 -16.128 -7.212 1.00 95.44 277 ILE A C 1
ATOM 2286 O O . ILE A 1 277 ? -3.564 -16.480 -6.030 1.00 95.44 277 ILE A O 1
ATOM 2290 N N . VAL A 1 278 ? -4.693 -15.892 -7.878 1.00 95.69 278 VAL A N 1
ATOM 2291 C CA . VAL A 1 278 ? -6.020 -15.943 -7.240 1.00 95.69 278 VAL A CA 1
ATOM 2292 C C . VAL A 1 278 ? -6.345 -17.315 -6.638 1.00 95.69 278 VAL A C 1
ATOM 2294 O O . VAL A 1 278 ? -6.944 -17.388 -5.566 1.00 95.69 278 VAL A O 1
ATOM 2297 N N . ALA A 1 279 ? -5.881 -18.406 -7.257 1.00 95.12 279 ALA A N 1
ATOM 2298 C CA . ALA A 1 279 ? -6.042 -19.757 -6.718 1.00 95.12 279 ALA A CA 1
ATOM 2299 C C . ALA A 1 279 ? -5.316 -19.918 -5.370 1.00 95.12 279 ALA A C 1
ATOM 2301 O O . ALA A 1 279 ? -5.928 -20.308 -4.377 1.00 95.12 279 ALA A O 1
ATOM 2302 N N . THR A 1 280 ? -4.042 -19.523 -5.299 1.00 95.81 280 THR A N 1
ATOM 2303 C CA . THR A 1 280 ? -3.257 -19.527 -4.054 1.00 95.81 280 THR A CA 1
ATOM 2304 C C . THR A 1 280 ? -3.864 -18.596 -3.002 1.00 95.81 280 THR A C 1
ATOM 2306 O O . THR A 1 280 ? -3.904 -18.937 -1.822 1.00 95.81 280 THR A O 1
ATOM 2309 N N . CYS A 1 281 ? -4.377 -17.439 -3.431 1.00 96.38 281 CYS A N 1
ATOM 2310 C CA . CYS A 1 281 ? -5.058 -16.472 -2.572 1.00 96.38 281 CYS A CA 1
ATOM 2311 C C . CYS A 1 281 ? -6.291 -17.089 -1.892 1.00 96.38 281 CYS A C 1
ATOM 2313 O O . CYS A 1 281 ? -6.459 -16.936 -0.684 1.00 96.38 281 CYS A O 1
ATOM 2315 N N . ARG A 1 282 ? -7.111 -17.846 -2.635 1.00 96.69 282 ARG A N 1
ATOM 2316 C CA . ARG A 1 282 ? -8.282 -18.559 -2.094 1.00 96.69 282 ARG A CA 1
ATOM 2317 C C . ARG A 1 282 ? -7.893 -19.608 -1.059 1.00 96.69 282 ARG A C 1
ATOM 2319 O O . ARG A 1 282 ? -8.500 -19.648 0.007 1.00 96.69 282 ARG A O 1
ATOM 2326 N N . THR A 1 283 ? -6.870 -20.414 -1.338 1.00 97.06 283 THR A N 1
ATOM 2327 C CA . THR A 1 283 ? -6.385 -21.426 -0.387 1.00 97.06 283 THR A CA 1
ATOM 2328 C C . THR A 1 283 ? -5.907 -20.782 0.913 1.00 97.06 283 THR A C 1
ATOM 2330 O O . THR A 1 283 ? -6.353 -21.174 1.989 1.00 97.06 283 THR A O 1
ATOM 2333 N N . ALA A 1 284 ? -5.081 -19.735 0.818 1.00 97.50 284 ALA A N 1
ATOM 2334 C CA . ALA A 1 284 ? -4.609 -18.989 1.984 1.00 97.50 284 ALA A CA 1
ATOM 2335 C C . ALA A 1 284 ? -5.763 -18.335 2.766 1.00 97.50 284 ALA A C 1
ATOM 2337 O O . ALA A 1 284 ? -5.722 -18.259 3.993 1.00 97.50 284 ALA A O 1
ATOM 2338 N N . ALA A 1 285 ? -6.810 -17.886 2.071 1.00 97.00 285 ALA A N 1
ATOM 2339 C CA . ALA A 1 285 ? -7.982 -17.291 2.696 1.00 97.00 285 ALA A CA 1
ATOM 2340 C C . ALA A 1 285 ? -8.809 -18.309 3.499 1.00 97.00 285 ALA A C 1
ATOM 2342 O O . ALA A 1 285 ? -9.221 -18.015 4.622 1.00 97.00 285 ALA A O 1
ATOM 2343 N N . ILE A 1 286 ? -9.008 -19.514 2.954 1.00 97.62 286 ILE A N 1
ATOM 2344 C CA . ILE A 1 286 ? -9.661 -20.628 3.660 1.00 97.62 286 ILE A CA 1
ATOM 2345 C C . ILE A 1 286 ? -8.846 -21.013 4.897 1.00 97.62 286 ILE A C 1
ATOM 2347 O O . ILE A 1 286 ? -9.403 -21.169 5.983 1.00 97.62 286 ILE A O 1
ATOM 2351 N N . GLU A 1 287 ? -7.525 -21.111 4.757 1.00 98.06 287 GLU A N 1
ATOM 2352 C CA . GLU A 1 287 ? -6.628 -21.417 5.870 1.00 98.06 287 GLU A CA 1
ATOM 2353 C C . GLU A 1 287 ? -6.711 -20.356 6.979 1.00 98.06 287 GLU A C 1
ATOM 2355 O O . GLU A 1 287 ? -6.913 -20.697 8.144 1.00 98.06 287 GLU A O 1
ATOM 2360 N N . ALA A 1 288 ? -6.671 -19.066 6.630 1.00 97.81 288 ALA A N 1
ATOM 2361 C CA . ALA A 1 288 ? -6.819 -17.976 7.593 1.00 97.81 288 ALA A CA 1
ATOM 2362 C C . ALA A 1 288 ? -8.173 -18.011 8.328 1.00 97.81 288 ALA A C 1
ATOM 2364 O O . ALA A 1 288 ? -8.235 -17.763 9.537 1.00 97.81 288 ALA A O 1
ATOM 2365 N N . ILE A 1 289 ? -9.266 -18.331 7.623 1.00 97.38 289 ILE A N 1
ATOM 2366 C CA . ILE A 1 289 ? -10.589 -18.530 8.233 1.00 97.38 289 ILE A CA 1
ATOM 2367 C C . ILE A 1 289 ? -10.540 -19.680 9.237 1.00 97.38 289 ILE A C 1
ATOM 2369 O O . ILE A 1 289 ? -10.938 -19.489 10.385 1.00 97.38 289 ILE A O 1
ATOM 2373 N N . ASN A 1 290 ? -10.024 -20.839 8.829 1.00 98.19 290 ASN A N 1
ATOM 2374 C CA . ASN A 1 290 ? -9.968 -22.032 9.671 1.00 98.19 290 ASN A CA 1
ATOM 2375 C C . ASN A 1 290 ? -9.146 -21.790 10.941 1.00 98.19 290 ASN A C 1
ATOM 2377 O O . ASN A 1 290 ? -9.607 -22.119 12.032 1.00 98.19 290 ASN A O 1
ATOM 2381 N N . ILE A 1 291 ? -7.984 -21.139 10.823 1.00 98.19 291 ILE A N 1
ATOM 2382 C CA . ILE A 1 291 ? -7.147 -20.777 11.975 1.00 98.19 291 ILE A CA 1
ATOM 2383 C C . ILE A 1 291 ? -7.903 -19.825 12.912 1.00 98.19 291 ILE A C 1
ATOM 2385 O O . ILE A 1 291 ? -7.874 -19.996 14.130 1.00 98.19 291 ILE A O 1
ATOM 2389 N N . THR A 1 292 ? -8.623 -18.843 12.361 1.00 97.31 292 THR A N 1
ATOM 2390 C CA . THR A 1 292 ? -9.402 -17.889 13.165 1.00 97.31 292 THR A CA 1
ATOM 2391 C C . THR A 1 292 ? -10.535 -18.605 13.908 1.00 97.31 292 THR A C 1
ATOM 2393 O O . THR A 1 292 ? -10.689 -18.408 15.115 1.00 97.31 292 THR A O 1
ATOM 2396 N N . VAL A 1 293 ? -11.282 -19.485 13.230 1.00 97.88 293 VAL A N 1
ATOM 2397 C CA . VAL A 1 293 ? -12.346 -20.306 13.834 1.00 97.88 293 VAL A CA 1
ATOM 2398 C C . VAL A 1 293 ? -11.781 -21.192 14.939 1.00 97.88 293 VAL A C 1
ATOM 2400 O O . VAL A 1 293 ? -12.335 -21.212 16.034 1.00 97.88 293 VAL A O 1
ATOM 2403 N N . GLN A 1 294 ? -10.660 -21.871 14.696 1.00 97.56 294 GLN A N 1
ATOM 2404 C CA . GLN A 1 294 ? -10.023 -22.733 15.690 1.00 97.56 294 GLN A CA 1
ATOM 2405 C C . GLN A 1 294 ? -9.573 -21.948 16.931 1.00 97.56 294 GLN A C 1
ATOM 2407 O O . GLN A 1 294 ? -9.736 -22.424 18.051 1.00 97.56 294 GLN A O 1
ATOM 2412 N N . ALA A 1 295 ? -9.030 -20.742 16.747 1.00 95.94 295 ALA A N 1
ATOM 2413 C CA . ALA A 1 295 ? -8.509 -19.931 17.844 1.00 95.94 295 ALA A CA 1
ATOM 2414 C C . ALA A 1 295 ? -9.597 -19.209 18.658 1.00 95.94 295 ALA A C 1
ATOM 2416 O O . ALA A 1 295 ? -9.384 -18.898 19.828 1.00 95.94 295 ALA A O 1
ATOM 2417 N N . THR A 1 296 ? -10.744 -18.894 18.050 1.00 95.12 296 THR A N 1
ATOM 2418 C CA . THR A 1 296 ? -11.722 -17.953 18.634 1.00 95.12 296 THR A CA 1
ATOM 2419 C C . THR A 1 296 ? -13.160 -18.468 18.671 1.00 95.12 296 THR A C 1
ATOM 2421 O O . THR A 1 296 ? -14.030 -17.819 19.251 1.00 95.12 296 THR A O 1
ATOM 2424 N N . GLY A 1 297 ? -13.431 -19.611 18.041 1.00 96.00 297 GLY A N 1
ATOM 2425 C CA . GLY A 1 297 ? -14.770 -20.176 17.870 1.00 96.00 297 GLY A CA 1
ATOM 2426 C C . GLY A 1 297 ? -15.610 -19.515 16.770 1.00 96.00 297 GLY A C 1
ATOM 2427 O O . GLY A 1 297 ? -16.756 -19.909 16.579 1.00 96.00 297 GLY A O 1
ATOM 2428 N N . SER A 1 298 ? -15.082 -18.521 16.044 1.00 95.25 298 SER A N 1
ATOM 2429 C CA . SER A 1 298 ? -15.808 -17.803 14.986 1.00 95.25 298 SER A CA 1
ATOM 2430 C C . SER A 1 298 ? -14.891 -17.374 13.840 1.00 95.25 298 SER A C 1
ATOM 2432 O O . SER A 1 298 ? -13.725 -17.054 14.041 1.00 95.25 298 SER A O 1
ATOM 2434 N N . ALA A 1 299 ? -15.432 -17.294 12.621 1.00 92.88 299 ALA A N 1
ATOM 2435 C CA . ALA A 1 299 ? -14.727 -16.729 11.468 1.00 92.88 299 ALA A CA 1
ATOM 2436 C C . ALA A 1 299 ? -14.606 -15.191 11.529 1.00 92.88 299 ALA A C 1
ATOM 2438 O O . ALA A 1 299 ? -13.818 -14.603 10.777 1.00 92.88 299 ALA A O 1
ATOM 2439 N N . SER A 1 300 ? -15.398 -14.535 12.392 1.00 93.19 300 SER A N 1
ATOM 2440 C CA . SER A 1 300 ? -15.340 -13.097 12.668 1.00 93.19 300 SER A CA 1
ATOM 2441 C C . SER A 1 300 ? -15.763 -12.774 14.116 1.00 93.19 300 SER A C 1
ATOM 2443 O O . SER A 1 300 ? -16.893 -12.341 14.370 1.00 93.19 300 SER A O 1
ATOM 2445 N N . PRO A 1 301 ? -14.840 -12.910 15.085 1.00 95.06 301 PRO A N 1
ATOM 2446 C CA . PRO A 1 301 ? -15.127 -12.715 16.512 1.00 95.06 301 PRO A CA 1
ATOM 2447 C C . PRO A 1 301 ? -15.696 -11.337 16.844 1.00 95.06 301 PRO A C 1
ATOM 2449 O O . PRO A 1 301 ? -16.583 -11.197 17.685 1.00 95.06 301 PRO A O 1
ATOM 2452 N N . VAL A 1 302 ? -15.205 -10.299 16.162 1.00 95.19 302 VAL A N 1
ATOM 2453 C CA . VAL A 1 302 ? -15.655 -8.920 16.381 1.00 95.19 302 VAL A CA 1
ATOM 2454 C C . VAL A 1 302 ? -17.100 -8.716 15.937 1.00 95.19 302 VAL A C 1
ATOM 2456 O O . VAL A 1 302 ? -17.844 -8.013 16.622 1.00 95.19 302 VAL A O 1
ATOM 2459 N N . LEU A 1 303 ? -17.498 -9.305 14.805 1.00 94.81 303 LEU A N 1
ATOM 2460 C CA . LEU A 1 303 ? -18.867 -9.215 14.302 1.00 94.81 303 LEU A CA 1
ATOM 2461 C C . LEU A 1 303 ? -19.834 -9.942 15.239 1.00 94.81 303 LEU A C 1
ATOM 2463 O O . LEU A 1 303 ? -20.882 -9.395 15.581 1.00 94.81 303 LEU A O 1
ATOM 2467 N N . ASP A 1 304 ? -19.471 -11.137 15.697 1.00 95.19 304 ASP A N 1
ATOM 2468 C CA . ASP A 1 304 ? -20.327 -11.926 16.584 1.00 95.19 304 ASP A CA 1
ATOM 2469 C C . ASP A 1 304 ? -20.466 -11.286 17.967 1.00 95.19 304 ASP A C 1
ATOM 2471 O O . ASP A 1 304 ? -21.573 -11.207 18.507 1.00 95.19 304 ASP A O 1
ATOM 2475 N N . ALA A 1 305 ? -19.379 -10.729 18.509 1.00 94.00 305 ALA A N 1
ATOM 2476 C CA . ALA A 1 305 ? -19.430 -9.936 19.733 1.00 94.00 305 ALA A CA 1
ATOM 2477 C C . ALA A 1 305 ? -20.343 -8.706 19.581 1.00 94.00 305 ALA A C 1
ATOM 2479 O O . ALA A 1 305 ? -21.109 -8.386 20.495 1.00 94.00 305 ALA A O 1
ATOM 2480 N N . ASP A 1 306 ? -20.303 -8.029 18.427 1.00 93.31 306 ASP A N 1
ATOM 2481 C CA . ASP A 1 306 ? -21.162 -6.873 18.157 1.00 93.31 306 ASP A CA 1
ATOM 2482 C C . ASP A 1 306 ? -22.639 -7.273 18.030 1.00 93.31 306 ASP A C 1
ATOM 2484 O O . ASP A 1 306 ? -23.502 -6.681 18.677 1.00 93.31 306 ASP A O 1
ATOM 2488 N N . ARG A 1 307 ? -22.937 -8.349 17.291 1.00 94.88 307 ARG A N 1
ATOM 2489 C CA . ARG A 1 307 ? -24.290 -8.919 17.182 1.00 94.88 307 ARG A CA 1
ATOM 2490 C C . ARG A 1 307 ? -24.852 -9.308 18.547 1.00 94.88 307 ARG A C 1
ATOM 2492 O O . ARG A 1 307 ? -25.989 -8.955 18.862 1.00 94.88 307 ARG A O 1
ATOM 2499 N N . LYS A 1 308 ? -24.050 -9.972 19.387 1.00 94.62 308 LYS A N 1
ATOM 2500 C CA . LYS A 1 308 ? -24.438 -10.336 20.758 1.00 94.62 308 LYS A CA 1
ATOM 2501 C C . LYS A 1 308 ? -24.734 -9.097 21.600 1.00 94.62 308 LYS A C 1
ATOM 2503 O O . LYS A 1 308 ? -25.755 -9.051 22.281 1.00 94.62 308 LYS A O 1
ATOM 2508 N N . ARG A 1 309 ? -23.885 -8.068 21.521 1.00 94.12 309 ARG A N 1
ATOM 2509 C CA . ARG A 1 309 ? -24.095 -6.788 22.213 1.00 94.12 309 ARG A CA 1
ATOM 2510 C C . ARG A 1 309 ? -25.391 -6.105 21.770 1.00 94.12 309 ARG A C 1
ATOM 2512 O O . ARG A 1 309 ? -26.165 -5.679 22.623 1.00 94.12 309 ARG A O 1
ATOM 2519 N N . ILE A 1 310 ? -25.638 -6.015 20.463 1.00 94.50 310 ILE A N 1
ATOM 2520 C CA . ILE A 1 310 ? -26.859 -5.416 19.904 1.00 94.50 310 ILE A CA 1
ATOM 2521 C C . ILE A 1 310 ? -28.093 -6.187 20.382 1.00 94.50 310 ILE A C 1
ATOM 2523 O O . ILE A 1 310 ? -29.033 -5.570 20.877 1.00 94.50 310 ILE A O 1
ATOM 2527 N N . SER A 1 311 ? -28.066 -7.521 20.319 1.00 95.50 311 SER A N 1
ATOM 2528 C CA . SER A 1 311 ? -29.154 -8.377 20.807 1.00 95.50 311 SER A CA 1
ATOM 2529 C C . SER A 1 311 ? -29.463 -8.129 22.291 1.00 95.50 311 SER A C 1
ATOM 2531 O O . SER A 1 311 ? -30.613 -7.865 22.651 1.00 95.50 311 SER A O 1
ATOM 2533 N N . THR A 1 312 ? -28.436 -8.088 23.149 1.00 95.50 312 THR A N 1
ATOM 2534 C CA . THR A 1 312 ? -28.586 -7.769 24.580 1.00 95.50 312 THR A CA 1
ATOM 2535 C C . THR A 1 312 ? -29.182 -6.379 24.801 1.00 95.50 312 THR A C 1
ATOM 2537 O O . THR A 1 312 ? -30.081 -6.217 25.627 1.00 95.50 312 THR A O 1
ATOM 2540 N N . ASN A 1 313 ? -28.728 -5.373 24.050 1.00 94.12 313 ASN A N 1
ATOM 2541 C CA . ASN A 1 313 ? -29.249 -4.010 24.154 1.00 94.12 313 ASN A CA 1
ATOM 2542 C C . ASN A 1 313 ? -30.730 -3.936 23.760 1.00 94.12 313 ASN A C 1
ATOM 2544 O O . ASN A 1 313 ? -31.513 -3.305 24.468 1.00 94.12 313 ASN A O 1
ATOM 2548 N N . VAL A 1 314 ? -31.129 -4.622 22.686 1.00 94.75 314 VAL A N 1
ATOM 2549 C CA . VAL A 1 314 ? -32.530 -4.701 22.247 1.00 94.75 314 VAL A CA 1
ATOM 2550 C C . VAL A 1 314 ? -33.390 -5.424 23.286 1.00 94.75 314 VAL A C 1
ATOM 2552 O O . VAL A 1 314 ? -34.464 -4.935 23.634 1.00 94.75 314 VAL A O 1
ATOM 2555 N N . ALA A 1 315 ? -32.919 -6.543 23.843 1.00 93.75 315 ALA A N 1
ATOM 2556 C CA . ALA A 1 315 ? -33.625 -7.261 24.904 1.00 93.75 315 ALA A CA 1
ATOM 2557 C C . ALA A 1 315 ? -33.780 -6.411 26.180 1.00 93.75 315 ALA A C 1
ATOM 2559 O O . ALA A 1 315 ? -34.836 -6.418 26.811 1.00 93.75 315 ALA A O 1
ATOM 2560 N N . ASN A 1 316 ? -32.750 -5.649 26.557 1.00 93.25 316 ASN A N 1
ATOM 2561 C CA . ASN A 1 316 ? -32.802 -4.723 27.692 1.00 93.25 316 ASN A CA 1
ATOM 2562 C C . ASN A 1 316 ? -33.775 -3.568 27.443 1.00 93.25 316 ASN A C 1
ATOM 2564 O O . ASN A 1 316 ? -34.540 -3.214 28.337 1.00 93.25 316 ASN A O 1
ATOM 2568 N N . PHE A 1 317 ? -33.775 -3.004 26.235 1.00 93.38 317 PHE A N 1
ATOM 2569 C CA . PHE A 1 317 ? -34.716 -1.959 25.846 1.00 93.38 317 PHE A CA 1
ATOM 2570 C C . PHE A 1 317 ? -36.164 -2.462 25.909 1.00 93.38 317 PHE A C 1
ATOM 2572 O O . PHE A 1 317 ? -36.987 -1.849 26.581 1.00 93.38 317 PHE A O 1
ATOM 2579 N N . ARG A 1 318 ? -36.461 -3.626 25.314 1.00 91.88 318 ARG A N 1
ATOM 2580 C CA . ARG A 1 318 ? -37.801 -4.243 25.358 1.00 91.88 318 ARG A CA 1
ATOM 2581 C C . ARG A 1 318 ? -38.272 -4.525 26.786 1.00 91.88 318 ARG A C 1
ATOM 2583 O O . ARG A 1 318 ? -39.430 -4.261 27.100 1.00 91.88 318 ARG A O 1
ATOM 2590 N N . ARG A 1 319 ? -37.378 -5.000 27.663 1.00 91.06 319 ARG A N 1
ATOM 2591 C CA . ARG A 1 319 ? -37.676 -5.197 29.093 1.00 91.06 319 ARG A CA 1
ATOM 2592 C C . ARG A 1 319 ? -38.028 -3.887 29.797 1.00 91.06 319 ARG A C 1
ATOM 2594 O O . ARG A 1 319 ? -39.012 -3.852 30.523 1.00 91.06 319 ARG A O 1
ATOM 2601 N N . LYS A 1 320 ? -37.274 -2.810 29.547 1.00 89.69 320 LYS A N 1
ATOM 2602 C CA . LYS A 1 320 ? -37.560 -1.481 30.116 1.00 89.69 320 LYS A CA 1
ATOM 2603 C C . LYS A 1 320 ? -38.892 -0.912 29.631 1.00 89.69 320 LYS A C 1
ATOM 2605 O O . LYS A 1 320 ? -39.644 -0.397 30.446 1.00 89.69 320 LYS A O 1
ATOM 2610 N N . VAL A 1 321 ? -39.193 -1.031 28.336 1.00 89.06 321 VAL A N 1
ATOM 2611 C CA . VAL A 1 321 ? -40.475 -0.571 27.772 1.00 89.06 321 VAL A CA 1
ATOM 2612 C C . VAL A 1 321 ? -41.644 -1.360 28.360 1.00 89.06 321 VAL A C 1
ATOM 2614 O O . VAL A 1 321 ? -42.635 -0.760 28.757 1.00 89.06 321 VAL A O 1
ATOM 2617 N N . SER A 1 322 ? -41.511 -2.685 28.477 1.00 84.25 322 SER A N 1
ATOM 2618 C CA . SER A 1 322 ? -42.561 -3.527 29.066 1.00 84.25 322 SER A CA 1
ATOM 2619 C C . SER A 1 322 ? -42.797 -3.175 30.538 1.00 84.25 322 SER A C 1
ATOM 2621 O O . SER A 1 322 ? -43.939 -2.988 30.930 1.00 84.25 322 SER A O 1
ATOM 2623 N N . ALA A 1 323 ? -41.729 -2.994 31.325 1.00 78.50 323 ALA A N 1
ATOM 2624 C CA . ALA A 1 323 ? -41.833 -2.590 32.729 1.00 78.50 323 ALA A CA 1
ATOM 2625 C C . ALA A 1 323 ? -42.470 -1.198 32.905 1.00 78.50 323 ALA A C 1
ATOM 2627 O O . ALA A 1 323 ? -43.293 -1.020 33.795 1.00 78.50 323 ALA A O 1
ATOM 2628 N N . ALA A 1 324 ? -42.136 -0.236 32.035 1.00 71.62 324 ALA A N 1
ATOM 2629 C CA . ALA A 1 324 ? -42.730 1.102 32.052 1.00 71.62 324 ALA A CA 1
ATOM 2630 C C . ALA A 1 324 ? -44.230 1.090 31.700 1.00 71.62 324 ALA A C 1
ATOM 2632 O O . ALA A 1 324 ? -45.004 1.842 32.289 1.00 71.62 324 ALA A O 1
ATOM 2633 N N . ALA A 1 325 ? -44.642 0.215 30.775 1.00 67.00 325 ALA A N 1
ATOM 2634 C CA . ALA A 1 325 ? -46.045 0.031 30.404 1.00 67.00 325 ALA A CA 1
ATOM 2635 C C . ALA A 1 325 ? -46.872 -0.621 31.526 1.00 67.00 325 ALA A C 1
ATOM 2637 O O . ALA A 1 325 ? -48.045 -0.304 31.674 1.00 67.00 325 ALA A O 1
ATOM 2638 N N . THR A 1 326 ? -46.271 -1.497 32.339 1.00 64.44 326 THR A N 1
ATOM 2639 C CA . THR A 1 3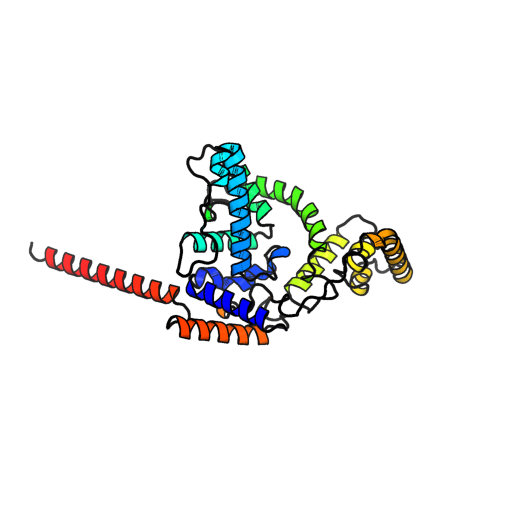26 ? -46.946 -2.094 33.505 1.00 64.44 326 THR A CA 1
ATOM 2640 C C . THR A 1 326 ? -47.123 -1.078 34.636 1.00 64.44 326 THR A C 1
ATOM 2642 O O . THR A 1 326 ? -48.170 -1.035 35.262 1.00 64.44 326 THR A O 1
ATOM 2645 N N . THR A 1 327 ? -46.149 -0.190 34.858 1.00 59.78 327 THR A N 1
ATOM 2646 C CA . THR A 1 327 ? -46.261 0.861 35.887 1.00 59.78 327 THR A CA 1
ATOM 2647 C C . THR A 1 327 ? -47.236 1.989 35.542 1.00 59.78 327 THR A C 1
ATOM 2649 O O . THR A 1 327 ? -47.629 2.723 36.439 1.00 59.78 327 THR A O 1
ATOM 2652 N N . SER A 1 328 ? -47.630 2.159 34.273 1.00 54.12 328 SER A N 1
ATOM 2653 C CA . SER A 1 328 ? -48.610 3.184 33.880 1.00 54.12 328 SER A CA 1
ATOM 2654 C C . SER A 1 328 ? -50.058 2.688 33.867 1.00 54.12 328 SER A C 1
ATOM 2656 O O . SER A 1 328 ? -50.930 3.477 33.524 1.00 54.12 328 SER A O 1
ATOM 2658 N N . SER A 1 329 ? -50.323 1.408 34.160 1.00 53.47 329 SER A N 1
ATOM 2659 C CA . SER A 1 329 ? -51.694 0.887 34.305 1.00 53.47 329 SER A CA 1
ATOM 2660 C C . SER A 1 329 ? -52.167 0.799 35.759 1.00 53.47 329 SER A C 1
ATOM 2662 O O . SER A 1 329 ? -53.318 0.443 35.984 1.00 53.47 329 SER A O 1
ATOM 2664 N N . ASP A 1 330 ? -51.291 1.109 36.722 1.00 49.41 330 ASP A N 1
ATOM 2665 C CA . ASP A 1 330 ? -51.571 1.086 38.169 1.00 49.41 330 ASP A CA 1
ATOM 2666 C C . ASP A 1 330 ? -51.781 2.505 38.763 1.00 49.41 330 ASP A C 1
ATOM 2668 O O . ASP A 1 330 ? -51.808 2.696 39.983 1.00 49.41 330 ASP A O 1
ATOM 2672 N N . HIS A 1 331 ? -51.947 3.510 37.899 1.00 45.19 331 HIS A N 1
ATOM 2673 C CA . HIS A 1 331 ? -52.438 4.859 38.208 1.00 45.19 331 HIS A CA 1
ATOM 2674 C C . HIS A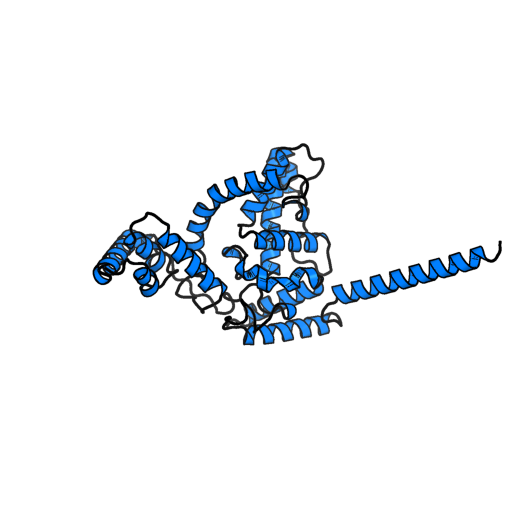 1 331 ? -53.650 5.150 37.332 1.00 45.19 331 HIS A C 1
ATOM 2676 O O . HIS A 1 331 ? -54.577 5.816 37.845 1.00 45.19 331 HIS A O 1
#

Nearest PDB structures (foldseek):
  8dyp-assembly1_A  TM=1.342E-01  e=9.953E+00  Homo sapiens